Protein AF-A0A8T3NDA5-F1 (afdb_monomer)

Structure (mmCIF, N/CA/C/O backbone):
data_AF-A0A8T3NDA5-F1
#
_entry.id   AF-A0A8T3NDA5-F1
#
loop_
_atom_site.group_PDB
_atom_site.id
_atom_site.type_symbol
_atom_site.label_atom_id
_atom_site.label_alt_id
_atom_site.label_comp_id
_atom_site.label_asym_id
_atom_site.label_entity_id
_atom_site.label_seq_id
_atom_site.pdbx_PDB_ins_code
_atom_site.Cartn_x
_atom_site.Cartn_y
_atom_site.Cartn_z
_atom_site.occupancy
_atom_site.B_iso_or_equiv
_atom_site.auth_seq_id
_atom_site.auth_comp_id
_atom_site.auth_asym_id
_atom_site.auth_atom_id
_atom_site.pdbx_PDB_model_num
ATOM 1 N N . MET A 1 1 ? 8.480 3.326 31.248 1.00 43.38 1 MET A N 1
ATOM 2 C CA . MET A 1 1 ? 8.671 2.554 30.002 1.00 43.38 1 MET A CA 1
ATOM 3 C C . MET A 1 1 ? 8.856 1.086 30.367 1.00 43.38 1 MET A C 1
ATOM 5 O O . MET A 1 1 ? 9.977 0.655 30.580 1.00 43.38 1 MET A O 1
ATOM 9 N N . THR A 1 2 ? 7.781 0.312 30.514 1.00 39.12 2 THR A N 1
ATOM 10 C CA . THR A 1 2 ? 7.909 -1.152 30.502 1.00 39.12 2 THR A CA 1
ATOM 11 C C . THR A 1 2 ? 8.165 -1.542 29.054 1.00 39.12 2 THR A C 1
ATOM 13 O O . THR A 1 2 ? 7.296 -1.391 28.197 1.00 39.12 2 THR A O 1
ATOM 16 N N . GLY A 1 3 ? 9.419 -1.888 28.758 1.00 39.53 3 GLY A N 1
ATOM 17 C CA . GLY A 1 3 ? 9.876 -2.198 27.412 1.00 39.53 3 GLY A CA 1
ATOM 18 C C . GLY A 1 3 ? 9.059 -3.343 26.834 1.00 39.53 3 GLY A C 1
ATOM 19 O O . GLY A 1 3 ? 9.228 -4.496 27.227 1.00 39.53 3 GLY A O 1
ATOM 20 N N . VAL A 1 4 ? 8.174 -3.029 25.890 1.00 52.03 4 VAL A N 1
ATOM 21 C CA . VAL A 1 4 ? 7.618 -4.028 24.982 1.00 52.03 4 VAL A CA 1
ATOM 22 C C . VAL A 1 4 ? 8.771 -4.423 24.068 1.00 52.03 4 VAL A C 1
ATOM 24 O O . VAL A 1 4 ? 8.960 -3.859 22.997 1.00 52.03 4 VAL A O 1
ATOM 27 N N . SER A 1 5 ? 9.608 -5.344 24.543 1.00 54.75 5 SER A N 1
ATOM 28 C CA . SER A 1 5 ? 10.532 -6.075 23.688 1.00 54.75 5 SER A CA 1
ATOM 29 C C . SER A 1 5 ? 9.676 -6.773 22.638 1.00 54.75 5 SER A C 1
ATOM 31 O O . SER A 1 5 ? 8.923 -7.703 22.950 1.00 54.75 5 SER A O 1
ATOM 33 N N . MET A 1 6 ? 9.707 -6.269 21.402 1.00 60.16 6 MET A N 1
ATOM 34 C CA . MET A 1 6 ? 9.093 -6.986 20.299 1.00 60.16 6 MET A CA 1
ATOM 35 C C . MET A 1 6 ? 9.802 -8.325 20.174 1.00 60.16 6 MET A C 1
ATOM 37 O O . MET A 1 6 ? 10.994 -8.404 19.881 1.00 60.16 6 MET A O 1
ATOM 41 N N . ARG A 1 7 ? 9.046 -9.399 20.388 1.00 78.25 7 ARG A N 1
ATOM 42 C CA . ARG A 1 7 ? 9.552 -10.742 20.135 1.00 78.25 7 ARG A CA 1
ATOM 43 C C . ARG A 1 7 ? 9.833 -10.857 18.633 1.00 78.25 7 ARG A C 1
ATOM 45 O O . ARG A 1 7 ? 8.952 -10.487 17.859 1.00 78.25 7 ARG A O 1
ATOM 52 N N . PRO A 1 8 ? 10.964 -11.438 18.197 1.00 76.88 8 PRO A N 1
ATOM 53 C CA . PRO A 1 8 ? 11.262 -11.630 16.772 1.00 76.88 8 PRO A CA 1
ATOM 54 C C . PRO A 1 8 ? 10.108 -12.284 15.987 1.00 76.88 8 PRO A C 1
ATOM 56 O O . PRO A 1 8 ? 9.839 -11.940 14.839 1.00 76.88 8 PRO A O 1
ATOM 59 N N . ALA A 1 9 ? 9.343 -13.163 16.642 1.00 76.81 9 ALA A N 1
ATOM 60 C CA . ALA A 1 9 ? 8.161 -13.810 16.074 1.00 76.81 9 ALA A CA 1
ATOM 61 C C . ALA A 1 9 ? 7.003 -12.853 15.705 1.00 76.81 9 ALA A C 1
ATOM 63 O O . ALA A 1 9 ? 6.221 -13.183 14.814 1.00 76.81 9 ALA A O 1
ATOM 64 N N . ALA A 1 10 ? 6.875 -11.696 16.369 1.00 80.25 10 ALA A N 1
ATOM 65 C CA . ALA A 1 10 ? 5.868 -10.672 16.058 1.00 80.25 10 ALA A CA 1
ATOM 66 C C . ALA A 1 10 ? 6.127 -9.999 14.702 1.00 80.25 10 ALA A C 1
ATOM 68 O O . ALA A 1 10 ? 5.198 -9.562 14.033 1.00 80.25 10 ALA A O 1
ATOM 69 N N . VAL A 1 11 ? 7.395 -9.966 14.295 1.00 85.19 11 VAL A N 1
ATOM 70 C CA . VAL A 1 11 ? 7.877 -9.338 13.065 1.00 85.19 11 VAL A CA 1
ATOM 71 C C . VAL A 1 11 ? 7.953 -10.362 11.928 1.00 85.19 11 VAL A C 1
ATOM 73 O O . VAL A 1 11 ? 7.514 -10.098 10.813 1.00 85.19 11 VAL A O 1
ATOM 76 N N . LEU A 1 12 ? 8.432 -11.575 12.223 1.00 90.19 12 LEU A N 1
ATOM 77 C CA . LEU A 1 12 ? 8.635 -12.626 11.223 1.00 90.19 12 LEU A CA 1
ATOM 78 C C . LEU A 1 12 ? 7.342 -13.055 10.511 1.00 90.19 12 LEU A C 1
ATOM 80 O O . LEU A 1 12 ? 7.354 -13.329 9.315 1.00 90.19 12 LEU A O 1
ATOM 84 N N . ARG A 1 13 ? 6.218 -13.132 11.229 1.00 91.81 13 ARG A N 1
ATOM 85 C CA . ARG A 1 13 ? 4.957 -13.629 10.655 1.00 91.81 13 ARG A CA 1
ATOM 86 C C . ARG A 1 13 ? 4.354 -12.670 9.620 1.00 91.81 13 ARG A C 1
ATOM 88 O O . ARG A 1 13 ? 4.105 -13.137 8.509 1.00 91.81 13 ARG A O 1
ATOM 95 N N . PRO A 1 14 ? 4.190 -11.363 9.907 1.00 91.75 14 PRO A N 1
ATOM 96 C CA . PRO A 1 14 ? 3.820 -10.395 8.879 1.00 91.75 14 PRO A CA 1
ATOM 97 C C . PRO A 1 14 ? 4.782 -10.377 7.691 1.00 91.75 14 PRO A C 1
ATOM 99 O O . PRO A 1 14 ? 4.327 -10.257 6.557 1.00 91.75 14 PRO A O 1
ATOM 102 N N . ALA A 1 15 ? 6.088 -10.559 7.919 1.00 93.25 15 ALA A N 1
ATOM 103 C CA . ALA A 1 15 ? 7.063 -10.639 6.832 1.00 93.25 15 ALA A CA 1
ATOM 104 C C . ALA A 1 15 ? 6.786 -11.831 5.899 1.00 93.25 15 ALA A C 1
ATOM 106 O O . ALA A 1 15 ? 6.735 -11.657 4.686 1.00 93.25 15 ALA A O 1
ATOM 107 N N . ILE A 1 16 ? 6.521 -13.023 6.451 1.00 95.19 16 ILE A N 1
ATOM 108 C CA . ILE A 1 16 ? 6.158 -14.213 5.660 1.00 95.19 16 ILE A CA 1
ATOM 109 C C . ILE A 1 16 ? 4.882 -13.964 4.850 1.00 95.19 16 ILE A C 1
ATOM 111 O O . ILE A 1 16 ? 4.839 -14.290 3.665 1.00 95.19 16 ILE A O 1
ATOM 115 N N . VAL A 1 17 ? 3.854 -13.366 5.463 1.00 95.75 17 VAL A N 1
ATOM 116 C CA . VAL A 1 17 ? 2.611 -13.028 4.752 1.00 95.75 17 VAL A CA 1
ATOM 117 C C . VAL A 1 17 ? 2.885 -12.027 3.632 1.00 95.75 17 VAL A C 1
ATOM 119 O O . VAL A 1 17 ? 2.395 -12.211 2.525 1.00 95.75 17 VAL A O 1
ATOM 122 N N . THR A 1 18 ? 3.706 -11.008 3.888 1.00 95.88 18 THR A N 1
ATOM 123 C CA . THR A 1 18 ? 4.085 -10.004 2.886 1.00 95.88 18 THR A CA 1
ATOM 124 C C . THR A 1 18 ? 4.804 -10.655 1.708 1.00 95.88 18 THR A C 1
ATOM 126 O O . THR A 1 18 ? 4.428 -10.423 0.565 1.00 95.88 18 THR A O 1
ATOM 129 N N . ILE A 1 19 ? 5.776 -11.535 1.966 1.00 96.56 19 ILE A N 1
ATOM 130 C CA . ILE A 1 19 ? 6.491 -12.282 0.920 1.00 96.56 19 ILE A CA 1
ATOM 131 C C . ILE A 1 19 ? 5.517 -13.142 0.108 1.00 96.56 19 ILE A C 1
ATOM 133 O O . ILE A 1 19 ? 5.568 -13.129 -1.120 1.00 96.56 19 ILE A O 1
ATOM 137 N N . ALA A 1 20 ? 4.596 -13.849 0.768 1.00 97.44 20 ALA A N 1
ATOM 138 C CA . ALA A 1 20 ? 3.582 -14.641 0.080 1.00 97.44 20 ALA A CA 1
ATOM 139 C C . ALA A 1 20 ? 2.675 -13.769 -0.807 1.00 97.44 20 ALA A C 1
ATOM 141 O O . ALA A 1 20 ? 2.422 -14.130 -1.955 1.00 97.44 20 ALA A O 1
ATOM 142 N N . LEU A 1 21 ? 2.234 -12.604 -0.316 1.00 96.88 21 LEU A N 1
ATOM 143 C CA . LEU A 1 21 ? 1.438 -11.646 -1.091 1.00 96.88 21 LEU A CA 1
ATOM 144 C C . LEU A 1 21 ? 2.211 -11.096 -2.295 1.00 96.88 21 LEU A C 1
ATOM 146 O O . LEU A 1 21 ? 1.638 -10.993 -3.376 1.00 96.88 21 LEU A O 1
ATOM 150 N N . LEU A 1 22 ? 3.503 -10.794 -2.137 1.00 95.94 22 LEU A N 1
ATOM 151 C CA . LEU A 1 22 ? 4.362 -10.348 -3.237 1.00 95.94 22 LEU A CA 1
ATOM 152 C C . LEU A 1 22 ? 4.508 -11.437 -4.307 1.00 95.94 22 LEU A C 1
ATOM 154 O O . LEU A 1 22 ? 4.348 -11.146 -5.488 1.00 95.94 22 LEU A O 1
ATOM 158 N N . ILE A 1 23 ? 4.741 -12.694 -3.913 1.00 97.69 23 ILE A N 1
ATOM 159 C CA . ILE A 1 23 ? 4.833 -13.827 -4.848 1.00 97.69 23 ILE A CA 1
ATOM 160 C C . ILE A 1 23 ? 3.514 -14.012 -5.605 1.00 97.69 23 ILE A C 1
ATOM 162 O O . ILE A 1 23 ? 3.520 -14.113 -6.831 1.00 97.69 23 ILE A O 1
ATOM 166 N N . VAL A 1 24 ? 2.381 -14.020 -4.896 1.00 97.75 24 VAL A N 1
ATOM 167 C CA . VAL A 1 24 ? 1.053 -14.132 -5.518 1.00 97.75 24 VAL A CA 1
ATOM 168 C C . VAL A 1 24 ? 0.806 -12.967 -6.476 1.00 97.75 24 VAL A C 1
ATOM 170 O O . VAL A 1 24 ? 0.369 -13.194 -7.602 1.00 97.75 24 VAL A O 1
ATOM 173 N N . GLY A 1 25 ? 1.140 -11.740 -6.069 1.00 97.19 25 GLY A N 1
ATOM 174 C CA . GLY A 1 25 ? 1.046 -10.554 -6.915 1.00 97.19 25 GLY A CA 1
ATOM 175 C C . GLY A 1 25 ? 1.861 -10.699 -8.197 1.00 97.19 25 GLY A C 1
ATOM 176 O O . GLY A 1 25 ? 1.322 -10.494 -9.279 1.00 97.19 25 GLY A O 1
ATOM 177 N N . ILE A 1 26 ? 3.123 -11.132 -8.097 1.00 97.44 26 ILE A N 1
ATOM 178 C CA . ILE A 1 26 ? 4.001 -11.365 -9.253 1.00 97.44 26 ILE A CA 1
ATOM 179 C C . ILE A 1 26 ? 3.390 -12.397 -10.204 1.00 97.44 26 ILE A C 1
ATOM 181 O O . ILE A 1 26 ? 3.327 -12.146 -11.408 1.00 97.44 26 ILE A O 1
ATOM 185 N N . VAL A 1 27 ? 2.921 -13.537 -9.689 1.00 98.06 27 VAL A N 1
ATOM 186 C CA . VAL A 1 27 ? 2.320 -14.601 -10.510 1.00 98.06 27 VAL A CA 1
ATOM 187 C C . VAL A 1 27 ? 1.066 -14.097 -11.229 1.00 98.06 27 VAL A C 1
ATOM 189 O O . VAL A 1 27 ? 0.932 -14.287 -12.437 1.00 98.06 27 VAL A O 1
ATOM 192 N N . LEU A 1 28 ? 0.171 -13.410 -10.515 1.00 97.94 28 LEU A N 1
ATOM 193 C CA . LEU A 1 28 ? -1.055 -12.861 -11.098 1.00 97.94 28 LEU A CA 1
ATOM 194 C C . LEU A 1 28 ? -0.766 -11.762 -12.125 1.00 97.94 28 LEU A C 1
ATOM 196 O O . LEU A 1 28 ? -1.409 -11.730 -13.172 1.00 97.94 28 LEU A O 1
ATOM 200 N N . ALA A 1 29 ? 0.212 -10.894 -11.869 1.00 97.25 29 ALA A N 1
ATOM 201 C CA . ALA A 1 29 ? 0.576 -9.824 -12.790 1.00 97.25 29 ALA A CA 1
ATOM 202 C C . ALA A 1 29 ? 1.168 -10.360 -14.102 1.00 97.25 29 ALA A C 1
ATOM 204 O O . ALA A 1 29 ? 0.866 -9.826 -15.167 1.00 97.25 29 ALA A O 1
ATOM 205 N N . HIS A 1 30 ? 1.946 -11.447 -14.052 1.00 96.94 30 HIS A N 1
ATOM 206 C CA . HIS A 1 30 ? 2.411 -12.130 -15.264 1.00 96.94 30 HIS A CA 1
ATOM 207 C C . HIS A 1 30 ? 1.265 -12.820 -16.012 1.00 96.94 30 HIS A C 1
ATOM 209 O O . HIS A 1 30 ? 1.226 -12.767 -17.238 1.00 96.94 30 HIS A O 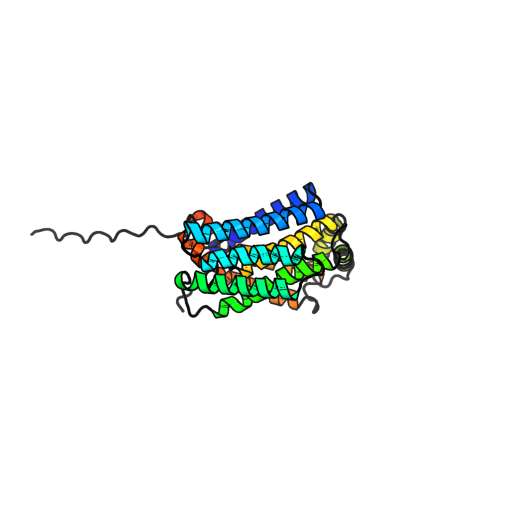1
ATOM 215 N N . ALA A 1 31 ? 0.321 -13.438 -15.295 1.00 97.44 31 ALA A N 1
ATOM 216 C CA . ALA A 1 31 ? -0.811 -14.129 -15.910 1.00 97.44 31 ALA A CA 1
ATOM 217 C C . ALA A 1 31 ? -1.807 -13.170 -16.588 1.00 97.44 31 ALA A C 1
ATOM 219 O O . ALA A 1 31 ? -2.360 -13.494 -17.635 1.00 97.44 31 ALA A O 1
ATOM 220 N N . LEU A 1 32 ? -2.047 -12.001 -15.991 1.00 96.69 32 LEU A N 1
ATOM 221 C CA . LEU A 1 32 ? -3.026 -11.022 -16.473 1.00 96.69 32 LEU A CA 1
ATOM 222 C C . LEU A 1 32 ? -2.412 -9.960 -17.399 1.00 96.69 32 LEU A C 1
ATOM 224 O O . LEU A 1 32 ? -3.123 -9.350 -18.196 1.00 96.69 32 LEU A O 1
ATOM 228 N N . GLY A 1 33 ? -1.106 -9.716 -17.290 1.00 96.25 33 GLY A N 1
ATOM 229 C CA . GLY A 1 33 ? -0.448 -8.544 -17.861 1.00 96.25 33 GLY A CA 1
ATOM 230 C C . GLY A 1 33 ? -0.668 -7.284 -17.014 1.00 96.25 33 GLY A C 1
ATOM 231 O O . GLY A 1 33 ? -1.600 -7.189 -16.215 1.00 96.25 33 GLY A O 1
ATOM 232 N N . GLY A 1 34 ? 0.200 -6.282 -17.195 1.00 94.69 34 GLY A N 1
ATOM 233 C CA . GLY A 1 34 ? 0.289 -5.146 -16.268 1.00 94.69 34 GLY A CA 1
ATOM 234 C C . GLY A 1 34 ? -0.981 -4.296 -16.144 1.00 94.69 34 GLY A C 1
ATOM 235 O O . GLY A 1 34 ? -1.412 -3.982 -15.037 1.00 94.69 34 GLY A O 1
ATOM 236 N N . LEU A 1 35 ? -1.622 -3.945 -17.265 1.00 95.25 35 LEU A N 1
ATOM 237 C CA . LEU A 1 35 ? -2.812 -3.083 -17.241 1.00 95.25 35 LEU A CA 1
ATOM 238 C C . LEU A 1 35 ? -4.033 -3.794 -16.636 1.00 95.25 35 LEU A C 1
ATOM 240 O O . LEU A 1 35 ? -4.749 -3.212 -15.823 1.00 95.25 35 LEU A O 1
ATOM 244 N N . ALA A 1 36 ? -4.254 -5.060 -17.002 1.00 96.94 36 ALA A N 1
ATOM 245 C CA . ALA A 1 36 ? -5.362 -5.842 -16.462 1.00 96.94 36 ALA A CA 1
ATOM 246 C C . ALA A 1 36 ? -5.160 -6.136 -14.969 1.00 96.94 36 ALA A C 1
ATOM 248 O O . ALA A 1 36 ? -6.101 -6.000 -14.190 1.00 96.94 36 ALA A O 1
ATOM 249 N N . PHE A 1 37 ? -3.930 -6.466 -14.557 1.00 97.62 37 PHE A N 1
ATOM 250 C CA . PHE A 1 37 ? -3.587 -6.642 -13.148 1.00 97.62 37 PHE A CA 1
ATOM 251 C C . PHE A 1 37 ? -3.863 -5.377 -12.330 1.00 97.62 37 PHE A C 1
ATOM 253 O O . PHE A 1 37 ? -4.526 -5.464 -11.298 1.00 97.62 37 PHE A O 1
ATOM 260 N N . LEU A 1 38 ? -3.440 -4.202 -12.816 1.00 97.12 38 LEU A N 1
ATOM 261 C CA . LEU A 1 38 ? -3.736 -2.926 -12.163 1.00 97.12 38 LEU A CA 1
ATOM 262 C C . LEU A 1 38 ? -5.247 -2.709 -11.998 1.00 97.12 38 LEU A C 1
ATOM 264 O O . LEU A 1 38 ? -5.703 -2.399 -10.900 1.00 97.12 38 LEU A O 1
ATOM 268 N N . GLY A 1 39 ? -6.034 -2.912 -13.060 1.00 97.62 39 GLY A N 1
ATOM 269 C CA . GLY A 1 39 ? -7.491 -2.765 -13.002 1.00 97.62 39 GLY A CA 1
ATOM 270 C C . GLY A 1 39 ? -8.140 -3.686 -11.963 1.00 97.62 39 GLY A C 1
ATOM 271 O O . GLY A 1 39 ? -8.955 -3.232 -11.157 1.00 97.62 39 GLY A O 1
ATOM 272 N N . VAL A 1 40 ? -7.738 -4.962 -11.930 1.00 98.19 40 VAL A N 1
ATOM 273 C CA . VAL A 1 40 ? -8.211 -5.938 -10.932 1.00 98.19 40 VAL A CA 1
ATOM 274 C C . VAL A 1 40 ? -7.830 -5.506 -9.518 1.00 98.19 40 VAL A C 1
ATOM 276 O O . VAL A 1 40 ? -8.676 -5.536 -8.625 1.00 98.19 40 VAL A O 1
ATOM 279 N N . MET A 1 41 ? -6.588 -5.068 -9.307 1.00 98.25 41 MET A N 1
ATOM 280 C CA . MET A 1 41 ? -6.109 -4.628 -7.997 1.00 98.25 41 MET A CA 1
ATOM 281 C C . MET A 1 41 ? -6.830 -3.373 -7.499 1.00 98.25 41 MET A C 1
ATOM 283 O O . MET A 1 41 ? -7.219 -3.334 -6.333 1.00 98.25 41 MET A O 1
ATOM 287 N N . LEU A 1 42 ? -7.075 -2.382 -8.363 1.00 98.38 42 LEU A N 1
ATOM 288 C CA . LEU A 1 42 ? -7.834 -1.179 -8.005 1.00 98.38 42 LEU A CA 1
ATOM 289 C C . LEU A 1 42 ? -9.236 -1.539 -7.502 1.00 98.38 42 LEU A C 1
ATOM 291 O O . LEU A 1 42 ? -9.637 -1.109 -6.420 1.00 98.38 42 LEU A O 1
ATOM 295 N N . TRP A 1 43 ? -9.964 -2.379 -8.241 1.00 98.44 43 TRP A N 1
ATOM 296 C CA . TRP A 1 43 ? -11.292 -2.824 -7.816 1.00 98.44 43 TRP A CA 1
ATOM 297 C C . TRP A 1 43 ? -11.247 -3.691 -6.561 1.00 98.44 43 TRP A C 1
ATOM 299 O O . TRP A 1 43 ? -12.078 -3.506 -5.673 1.00 98.44 43 TRP A O 1
ATOM 309 N N . ALA A 1 44 ? -10.268 -4.588 -6.437 1.00 98.38 44 ALA A N 1
ATOM 310 C CA . ALA A 1 44 ? -10.097 -5.401 -5.238 1.00 98.38 44 ALA A CA 1
ATOM 311 C C . ALA A 1 44 ? -9.866 -4.532 -3.990 1.00 98.38 44 ALA A C 1
ATOM 313 O O . ALA A 1 44 ? -10.481 -4.783 -2.956 1.00 98.38 44 ALA A O 1
ATOM 314 N N . ILE A 1 45 ? -9.043 -3.483 -4.091 1.00 98.50 45 ILE A N 1
ATOM 315 C CA . ILE A 1 45 ? -8.779 -2.532 -3.002 1.00 98.50 45 ILE A CA 1
ATOM 316 C C . ILE A 1 45 ? -10.042 -1.743 -2.639 1.00 98.50 45 ILE A C 1
ATOM 318 O O . ILE A 1 45 ? -10.378 -1.649 -1.457 1.00 98.50 45 ILE A O 1
ATOM 322 N N . ILE A 1 46 ? -10.769 -1.219 -3.632 1.00 98.62 46 ILE A N 1
ATOM 323 C CA . ILE A 1 46 ? -12.024 -0.482 -3.410 1.00 98.62 46 ILE A CA 1
ATOM 324 C C . ILE A 1 46 ? -13.047 -1.381 -2.703 1.00 98.62 46 ILE A C 1
ATOM 326 O O . ILE A 1 46 ? -13.589 -1.014 -1.658 1.00 98.62 46 ILE A O 1
ATOM 330 N N . LEU A 1 47 ? -13.278 -2.588 -3.227 1.00 98.62 47 LEU A N 1
ATOM 331 C CA . LEU A 1 47 ? -14.231 -3.542 -2.658 1.00 98.62 47 LEU A CA 1
ATOM 332 C C . LEU A 1 47 ? -13.812 -4.006 -1.259 1.00 98.62 47 LEU A C 1
ATOM 334 O O . LEU A 1 47 ? -14.662 -4.109 -0.375 1.00 98.62 47 LEU A O 1
ATOM 338 N N . ALA A 1 48 ? -12.517 -4.234 -1.024 1.00 98.19 48 ALA A N 1
ATOM 339 C CA . ALA A 1 48 ? -11.998 -4.571 0.298 1.00 98.19 48 ALA A CA 1
ATOM 340 C C . ALA A 1 48 ? -12.219 -3.430 1.301 1.00 98.19 48 ALA A C 1
ATOM 342 O O . ALA A 1 48 ? -12.678 -3.688 2.413 1.00 98.19 48 ALA A O 1
ATOM 343 N N . GLY A 1 49 ? -11.963 -2.176 0.915 1.00 98.44 49 GLY A N 1
ATOM 344 C CA . GLY A 1 49 ? -12.221 -1.005 1.758 1.00 98.44 49 GLY A CA 1
ATOM 345 C C . GLY A 1 49 ? -13.698 -0.876 2.140 1.00 98.44 49 GLY A C 1
ATOM 346 O O . GLY A 1 49 ? -14.020 -0.694 3.317 1.00 98.44 49 GLY A O 1
ATOM 347 N N . VAL A 1 50 ? -14.606 -1.081 1.177 1.00 98.69 50 VAL A N 1
ATOM 348 C CA . VAL A 1 50 ? -16.056 -1.121 1.434 1.00 98.69 50 VAL A CA 1
ATOM 349 C C . VAL A 1 50 ? -16.421 -2.271 2.375 1.00 98.69 50 VAL A C 1
ATOM 351 O O . VAL A 1 50 ? -17.125 -2.052 3.360 1.00 98.69 50 VAL A O 1
ATOM 354 N N . ALA A 1 51 ? -15.920 -3.483 2.127 1.00 98.38 51 ALA A N 1
ATOM 355 C CA . ALA A 1 51 ? -16.206 -4.653 2.956 1.00 98.38 51 ALA A CA 1
ATOM 356 C C . ALA A 1 51 ? -15.715 -4.477 4.403 1.00 98.38 51 ALA A C 1
ATOM 358 O O . ALA A 1 51 ? -16.441 -4.792 5.348 1.00 98.38 51 ALA A O 1
ATOM 359 N N . ILE A 1 52 ? -14.514 -3.921 4.591 1.00 98.31 52 ILE A N 1
ATOM 360 C CA . ILE A 1 52 ? -13.968 -3.577 5.910 1.00 98.31 52 ILE A CA 1
ATOM 361 C C . ILE A 1 52 ? -14.850 -2.530 6.586 1.00 98.31 52 ILE A C 1
ATOM 363 O O . ILE A 1 52 ? -15.190 -2.679 7.760 1.00 98.31 52 ILE A O 1
ATOM 367 N N . GLY A 1 53 ? -15.264 -1.496 5.855 1.00 98.38 53 GLY A N 1
ATOM 368 C CA . GLY A 1 53 ? -16.140 -0.464 6.388 1.00 98.38 53 GLY A CA 1
ATOM 369 C C . GLY A 1 53 ? -17.487 -1.005 6.861 1.00 98.38 53 GLY A C 1
ATOM 370 O O . GLY A 1 53 ? -17.901 -0.737 7.991 1.00 98.38 53 GLY A O 1
ATOM 371 N N . LEU A 1 54 ? -18.128 -1.846 6.046 1.00 98.56 54 LEU A N 1
ATOM 372 C CA . LEU A 1 54 ? -19.371 -2.531 6.403 1.00 98.56 54 LEU A CA 1
ATOM 373 C C . LEU A 1 54 ? -19.187 -3.450 7.613 1.00 98.56 54 LEU A C 1
ATOM 375 O O . LEU A 1 54 ? -20.010 -3.429 8.526 1.00 98.56 54 LEU A O 1
ATOM 379 N N . PHE A 1 55 ? -18.091 -4.207 7.672 1.00 98.12 55 PHE A N 1
ATOM 380 C CA . PHE A 1 55 ? -17.766 -5.030 8.835 1.00 98.12 55 PHE A CA 1
ATOM 381 C C . PHE A 1 55 ? -17.633 -4.186 10.112 1.00 98.12 55 PHE A C 1
ATOM 383 O O . PHE A 1 55 ? -18.176 -4.548 11.158 1.00 98.12 55 PHE A O 1
ATOM 390 N N . LEU A 1 56 ? -16.949 -3.043 10.039 1.00 98.06 56 LEU A N 1
ATOM 391 C CA . LEU A 1 56 ? -16.759 -2.158 11.188 1.00 98.06 56 LEU A CA 1
ATOM 392 C C . LEU A 1 56 ? -18.077 -1.537 11.670 1.00 98.06 56 LEU A C 1
ATOM 394 O O . LEU A 1 56 ? -18.292 -1.433 12.879 1.00 98.06 56 LEU A O 1
ATOM 398 N N . ILE A 1 57 ? -18.970 -1.176 10.744 1.00 98.31 57 ILE A N 1
ATOM 399 C CA . ILE A 1 57 ? -20.305 -0.647 11.053 1.00 98.31 57 ILE A CA 1
ATOM 400 C C . ILE A 1 57 ? -21.184 -1.734 11.680 1.00 98.31 57 ILE A C 1
ATOM 402 O O . ILE A 1 57 ? -21.704 -1.548 12.777 1.00 98.31 57 ILE A O 1
ATOM 406 N N . VAL A 1 58 ? -21.339 -2.870 10.996 1.00 97.94 58 VAL A N 1
ATOM 407 C CA . VAL A 1 58 ? -22.348 -3.887 11.330 1.00 97.94 58 VAL A CA 1
ATOM 408 C C . VAL A 1 58 ? -21.895 -4.787 12.474 1.00 97.94 58 VAL A C 1
ATOM 410 O O . VAL A 1 58 ? -22.699 -5.154 13.329 1.00 97.94 58 VAL A O 1
ATOM 413 N N . ARG A 1 59 ? -20.614 -5.175 12.494 1.00 96.88 59 ARG A N 1
ATOM 414 C CA . ARG A 1 59 ? -20.106 -6.195 13.419 1.00 96.88 59 ARG A CA 1
ATOM 415 C C . ARG A 1 59 ? -19.250 -5.628 14.540 1.00 96.88 59 ARG A C 1
ATOM 417 O O . ARG A 1 59 ? -19.369 -6.110 15.661 1.00 96.88 59 ARG A O 1
ATOM 424 N N . ALA A 1 60 ? -18.399 -4.643 14.254 1.00 95.19 60 ALA A N 1
ATOM 425 C CA . ALA A 1 60 ? -17.480 -4.102 15.259 1.00 95.19 60 ALA A CA 1
ATOM 426 C C . ALA A 1 60 ? -18.077 -2.968 16.109 1.00 95.19 60 ALA A C 1
ATOM 428 O O . ALA A 1 60 ? -17.442 -2.535 17.070 1.00 95.19 60 ALA A O 1
ATOM 429 N N . GLY A 1 61 ? -19.262 -2.455 15.753 1.00 97.00 61 GLY A N 1
ATOM 430 C CA . GLY A 1 61 ? -19.893 -1.336 16.458 1.00 97.00 61 GLY A CA 1
ATOM 431 C C . GLY A 1 61 ? -19.086 -0.035 16.371 1.00 97.00 61 GLY A C 1
ATOM 432 O O . GLY A 1 61 ? -19.138 0.789 17.284 1.00 97.00 61 GLY A O 1
ATOM 433 N N . ARG A 1 62 ? -18.307 0.150 15.295 1.00 97.81 62 ARG A N 1
ATOM 434 C CA . ARG A 1 62 ? -17.458 1.329 15.047 1.00 97.81 62 ARG A CA 1
ATOM 435 C C . ARG A 1 62 ? -17.902 2.059 13.775 1.00 97.81 62 ARG A C 1
ATOM 437 O O . ARG A 1 62 ? -17.168 2.056 12.785 1.00 97.81 62 ARG A O 1
ATOM 444 N N . PRO A 1 63 ? -19.075 2.721 13.780 1.00 98.19 63 PRO A N 1
ATOM 445 C CA . PRO A 1 63 ? -19.638 3.314 12.570 1.00 98.19 63 PRO A CA 1
ATOM 446 C C . PRO A 1 63 ? -18.753 4.411 11.972 1.00 98.19 63 PRO A C 1
ATOM 448 O O . PRO A 1 63 ? -18.597 4.458 10.759 1.00 98.19 63 PRO A O 1
ATOM 451 N N . LEU A 1 64 ? -18.107 5.242 12.802 1.00 98.38 64 LEU A N 1
ATOM 452 C CA . LEU A 1 64 ? -17.186 6.277 12.314 1.00 98.38 64 LEU A CA 1
ATOM 453 C C . LEU A 1 64 ? -15.943 5.677 11.646 1.00 98.38 64 LEU A C 1
ATOM 455 O O . LEU A 1 64 ? -15.567 6.117 10.565 1.00 98.38 64 LEU A O 1
ATOM 459 N N . ALA A 1 65 ? -15.337 4.644 12.242 1.00 98.38 65 ALA A N 1
ATOM 460 C CA . ALA A 1 65 ? -14.181 3.988 11.633 1.00 98.38 65 ALA A CA 1
ATOM 461 C C . ALA A 1 65 ? -14.565 3.273 10.332 1.00 98.38 65 ALA A C 1
ATOM 463 O O . ALA A 1 65 ? -13.822 3.327 9.354 1.00 98.38 65 ALA A O 1
ATOM 464 N N . GLY A 1 66 ? -15.747 2.651 10.301 1.00 98.44 66 GLY A N 1
ATOM 465 C CA . GLY A 1 66 ? -16.255 2.013 9.096 1.00 98.44 66 GLY A CA 1
ATOM 466 C C . GLY A 1 66 ? -16.597 3.002 7.982 1.00 98.44 66 GLY A C 1
ATOM 467 O O . GLY A 1 66 ? -16.226 2.766 6.836 1.00 98.44 66 GLY A O 1
ATOM 468 N N . ALA A 1 67 ? -17.203 4.146 8.313 1.00 98.75 67 ALA A N 1
ATOM 469 C CA . ALA A 1 67 ? -17.401 5.244 7.369 1.00 98.75 67 ALA A CA 1
ATOM 470 C C . ALA A 1 67 ? -16.060 5.757 6.828 1.00 98.75 67 ALA A C 1
ATOM 472 O O . ALA A 1 67 ? -15.924 5.942 5.625 1.00 98.75 67 ALA A O 1
ATOM 473 N N . GLY A 1 68 ? -15.049 5.905 7.689 1.00 98.69 68 GLY A N 1
ATOM 474 C CA . GLY A 1 68 ? -13.700 6.273 7.270 1.00 98.69 68 GLY A CA 1
ATOM 475 C C . GLY A 1 68 ? -13.093 5.288 6.267 1.00 98.69 68 GLY A C 1
ATOM 476 O O . GLY A 1 68 ? -12.581 5.720 5.242 1.00 98.69 68 GLY A O 1
ATOM 477 N N . ALA A 1 69 ? -13.224 3.974 6.486 1.00 98.69 69 ALA A N 1
ATOM 478 C CA . ALA A 1 69 ? -12.757 2.957 5.536 1.00 98.69 69 ALA A CA 1
ATOM 479 C C . ALA A 1 69 ? -13.497 3.004 4.180 1.00 98.69 69 ALA A C 1
ATOM 481 O O . ALA A 1 69 ? -12.871 2.847 3.132 1.00 98.69 69 ALA A O 1
ATOM 482 N N . ILE A 1 70 ? -14.807 3.282 4.177 1.00 98.81 70 ILE A N 1
ATOM 483 C CA . ILE A 1 70 ? -15.578 3.490 2.937 1.00 98.81 70 ILE A CA 1
ATOM 484 C C . ILE A 1 70 ? -15.115 4.762 2.224 1.00 98.81 70 ILE A C 1
ATOM 486 O O . ILE A 1 70 ? -14.920 4.745 1.012 1.00 98.81 70 ILE A O 1
ATOM 490 N N . VAL A 1 71 ? -14.890 5.852 2.963 1.00 98.81 71 VAL A N 1
ATOM 491 C CA . VAL A 1 71 ? -14.340 7.090 2.398 1.00 98.81 71 VAL A CA 1
ATOM 492 C C . VAL A 1 71 ? -12.970 6.827 1.775 1.00 98.81 71 VAL A C 1
ATOM 494 O O . VAL A 1 71 ? -12.739 7.288 0.668 1.00 98.81 71 VAL A O 1
ATOM 497 N N . MET A 1 72 ? -12.107 6.014 2.394 1.00 98.69 72 MET A N 1
ATOM 498 C CA . MET A 1 72 ? -10.830 5.607 1.790 1.00 98.69 72 MET A CA 1
ATOM 499 C C . MET A 1 72 ? -11.016 4.825 0.480 1.00 98.69 72 MET A C 1
ATOM 501 O O . MET A 1 72 ? -10.256 5.034 -0.461 1.00 98.69 72 MET A O 1
ATOM 505 N N . ALA A 1 73 ? -12.036 3.970 0.367 1.00 98.69 73 ALA A N 1
ATOM 506 C CA . ALA A 1 73 ? -12.357 3.305 -0.899 1.00 98.69 73 ALA A CA 1
ATOM 507 C C . ALA A 1 73 ? -12.819 4.307 -1.976 1.00 98.69 73 ALA A C 1
ATOM 509 O O . ALA A 1 73 ? -12.394 4.219 -3.128 1.00 98.69 73 ALA A O 1
ATOM 510 N N . ILE A 1 74 ? -13.638 5.295 -1.596 1.00 98.62 74 ILE A N 1
ATOM 511 C CA . ILE A 1 74 ? -14.061 6.385 -2.489 1.00 98.62 74 ILE A CA 1
ATOM 512 C C . ILE A 1 74 ? -12.855 7.233 -2.906 1.00 98.62 74 ILE A C 1
ATOM 514 O O . ILE A 1 74 ? -12.741 7.568 -4.079 1.00 98.62 74 ILE A O 1
ATOM 518 N N . THR A 1 75 ? -11.929 7.531 -1.993 1.00 98.50 75 THR A N 1
ATOM 519 C CA . THR A 1 75 ? -10.669 8.229 -2.285 1.00 98.50 75 THR A CA 1
ATOM 520 C C . THR A 1 75 ? -9.899 7.540 -3.404 1.00 98.50 75 THR A C 1
ATOM 522 O O . THR A 1 75 ? -9.499 8.207 -4.353 1.00 98.50 75 THR A O 1
ATOM 525 N N . VAL A 1 76 ? -9.728 6.213 -3.331 1.00 98.44 76 VAL A N 1
ATOM 526 C CA . VAL A 1 76 ? -9.057 5.436 -4.388 1.00 98.44 76 VAL A CA 1
ATOM 527 C C . VAL A 1 76 ? -9.818 5.550 -5.705 1.00 98.44 76 VAL A C 1
ATOM 529 O O . VAL A 1 76 ? -9.218 5.793 -6.747 1.00 98.44 76 VAL A O 1
ATOM 532 N N . TRP A 1 77 ? -11.144 5.430 -5.676 1.00 98.38 77 TRP A N 1
ATOM 533 C CA . TRP A 1 77 ? -11.941 5.589 -6.888 1.00 98.38 77 TRP A CA 1
ATOM 534 C C . TRP A 1 77 ? -11.774 6.987 -7.511 1.00 98.38 77 TRP A C 1
ATOM 536 O O . TRP A 1 77 ? -11.500 7.096 -8.704 1.00 98.38 77 TRP A O 1
ATOM 546 N N . VAL A 1 78 ? -11.847 8.054 -6.707 1.00 98.06 78 VAL A N 1
ATOM 547 C CA . VAL A 1 78 ? -11.655 9.435 -7.178 1.00 98.06 78 VAL A CA 1
ATOM 548 C C . VAL A 1 78 ? -10.247 9.642 -7.744 1.00 98.06 78 VAL A C 1
ATOM 550 O O . VAL A 1 78 ? -10.112 10.242 -8.807 1.00 98.06 78 VAL A O 1
ATOM 553 N N . ALA A 1 79 ? -9.213 9.128 -7.074 1.00 96.94 79 ALA A N 1
ATOM 554 C CA . ALA A 1 79 ? -7.815 9.308 -7.467 1.00 96.94 79 ALA A CA 1
ATOM 555 C C . ALA A 1 79 ? -7.474 8.698 -8.842 1.00 96.94 79 ALA A C 1
ATOM 557 O O . ALA A 1 79 ? -6.639 9.247 -9.563 1.00 96.94 79 ALA A O 1
ATOM 558 N N . PHE A 1 80 ? -8.121 7.589 -9.217 1.00 96.81 80 PHE A N 1
ATOM 559 C CA . PHE A 1 80 ? -7.787 6.832 -10.432 1.00 96.81 80 PHE A CA 1
ATOM 560 C C . PHE A 1 80 ? -8.827 6.938 -11.559 1.00 96.81 80 PHE A C 1
ATOM 562 O O . PHE A 1 80 ? -8.477 6.698 -12.710 1.00 96.81 80 PHE A O 1
ATOM 569 N N . TYR A 1 81 ? -10.086 7.296 -11.270 1.00 96.88 81 TYR A N 1
ATOM 570 C CA . TYR A 1 81 ? -11.164 7.268 -12.274 1.00 96.88 81 TYR A CA 1
ATOM 571 C C . TYR A 1 81 ? -11.783 8.630 -12.611 1.00 96.88 81 TYR A C 1
ATOM 573 O O . TYR A 1 81 ? -12.499 8.725 -13.607 1.00 96.88 81 TYR A O 1
ATOM 581 N N . ILE A 1 82 ? -11.537 9.687 -11.831 1.00 96.69 82 ILE A N 1
ATOM 582 C CA . ILE A 1 82 ? -12.092 11.014 -12.134 1.00 96.69 82 ILE A CA 1
ATOM 583 C C . ILE A 1 82 ? -11.156 11.796 -13.059 1.00 96.69 82 ILE A C 1
ATOM 585 O O . ILE A 1 82 ? -10.005 12.067 -12.721 1.00 96.69 82 ILE A O 1
ATOM 589 N N . THR A 1 83 ? -11.692 12.191 -14.216 1.00 91.56 83 THR A N 1
ATOM 590 C CA . THR A 1 83 ? -11.038 13.025 -15.235 1.00 91.56 83 THR A CA 1
ATOM 591 C C . THR A 1 83 ? -11.746 14.383 -15.369 1.00 91.56 83 THR A C 1
ATOM 593 O O . THR A 1 83 ? -12.963 14.385 -15.573 1.00 91.56 83 THR A O 1
ATOM 596 N N . PRO A 1 84 ? -11.032 15.528 -15.340 1.00 90.50 84 PRO A N 1
ATOM 597 C CA . PRO A 1 84 ? -9.587 15.663 -15.127 1.00 90.50 84 PRO A CA 1
ATOM 598 C C . PRO A 1 84 ? -9.176 15.247 -13.707 1.00 90.50 84 PRO A C 1
ATOM 600 O O . PRO A 1 84 ? -10.011 15.235 -12.804 1.00 90.50 84 PRO A O 1
ATOM 603 N N . GLN A 1 85 ? -7.895 14.909 -13.528 1.00 89.75 85 GLN A N 1
ATOM 604 C CA . GLN A 1 85 ? -7.346 14.426 -12.258 1.00 89.75 85 GLN A CA 1
ATOM 605 C C . GLN A 1 85 ? -7.720 15.369 -11.104 1.00 89.75 85 GLN A C 1
ATOM 607 O O . GLN A 1 85 ? -7.256 16.509 -11.014 1.00 89.75 85 GLN A O 1
ATOM 612 N N . ALA A 1 86 ? -8.559 14.878 -10.194 1.00 91.69 86 ALA A N 1
ATOM 613 C CA . ALA A 1 86 ? -9.083 15.654 -9.078 1.00 91.69 86 ALA A CA 1
ATOM 614 C C . ALA A 1 86 ? -8.137 15.600 -7.865 1.00 91.69 86 ALA A C 1
ATOM 616 O O . ALA A 1 86 ? -8.537 15.165 -6.782 1.00 91.69 86 ALA A O 1
ATOM 617 N N . TRP A 1 87 ? -6.878 16.023 -8.055 1.00 91.12 87 TRP A N 1
ATOM 618 C CA . TRP A 1 87 ? -5.791 15.873 -7.073 1.00 91.12 87 TRP A CA 1
ATOM 619 C C . TRP A 1 87 ? -6.170 16.384 -5.674 1.00 91.12 87 TRP A C 1
ATOM 621 O O . TRP A 1 87 ? -5.963 15.712 -4.663 1.00 91.12 87 TRP A O 1
ATOM 631 N N . LEU A 1 88 ? -6.827 17.545 -5.618 1.00 94.94 88 LEU A N 1
ATOM 632 C CA . LEU A 1 88 ? -7.256 18.150 -4.362 1.00 94.94 88 LEU A CA 1
ATOM 633 C C . LEU A 1 88 ? -8.415 17.378 -3.715 1.00 94.94 88 LEU A C 1
ATOM 635 O O . LEU A 1 88 ? -8.434 17.199 -2.499 1.00 94.94 88 LEU A O 1
ATOM 639 N N . LEU A 1 89 ? -9.377 16.902 -4.513 1.00 97.38 89 LEU A N 1
ATOM 640 C CA . LEU A 1 89 ? -10.568 16.225 -4.001 1.00 97.38 89 LEU A CA 1
ATOM 641 C C . LEU A 1 89 ? -10.210 14.890 -3.346 1.00 97.38 89 LEU A C 1
ATOM 643 O O . LEU A 1 89 ? -10.639 14.642 -2.220 1.00 97.38 89 LEU A O 1
ATOM 647 N N . TRP A 1 90 ? -9.418 14.044 -4.014 1.00 97.38 90 TRP A N 1
ATOM 648 C CA . TRP A 1 90 ? -9.027 12.768 -3.413 1.00 97.38 90 TRP A CA 1
ATOM 649 C C . TRP A 1 90 ? -8.143 12.993 -2.183 1.00 97.38 90 TRP A C 1
ATOM 651 O O . TRP A 1 90 ? -8.340 12.321 -1.176 1.00 97.38 90 TRP A O 1
ATOM 661 N N . THR A 1 91 ? -7.250 13.989 -2.198 1.00 97.62 91 THR A N 1
ATOM 662 C CA . THR A 1 91 ? -6.412 14.314 -1.031 1.00 97.62 91 THR A CA 1
ATOM 663 C C . THR A 1 91 ? -7.268 14.727 0.170 1.00 97.62 91 THR A C 1
ATOM 665 O O . THR A 1 91 ? -7.059 14.247 1.285 1.00 97.62 91 THR A O 1
ATOM 668 N N . ILE A 1 92 ? -8.291 15.564 -0.039 1.00 98.50 92 ILE A N 1
ATOM 669 C CA . ILE A 1 92 ? -9.237 15.937 1.023 1.00 98.50 92 ILE A CA 1
ATOM 670 C C . ILE A 1 92 ? -9.968 14.696 1.545 1.00 98.50 92 ILE A C 1
ATOM 672 O O . ILE A 1 92 ? -10.013 14.475 2.757 1.00 98.50 92 ILE A O 1
ATOM 676 N N . LEU A 1 93 ? -10.510 13.863 0.651 1.00 98.62 93 LEU A N 1
ATOM 677 C CA . LEU A 1 93 ? -11.216 12.639 1.036 1.00 98.62 93 LEU A CA 1
ATOM 678 C C . LEU A 1 93 ? -10.306 11.669 1.801 1.00 98.62 93 LEU A C 1
ATOM 680 O O . LEU A 1 93 ? -10.746 11.081 2.786 1.00 98.62 93 LEU A O 1
ATOM 684 N N . PHE A 1 94 ? -9.032 11.551 1.419 1.00 98.69 94 PHE A N 1
ATOM 685 C CA . PHE A 1 94 ? -8.029 10.756 2.125 1.00 98.69 94 PHE A CA 1
ATOM 686 C C . PHE A 1 94 ? -7.918 11.188 3.592 1.00 98.69 94 PHE A C 1
ATOM 688 O O . PHE A 1 94 ? -8.098 10.374 4.501 1.00 98.69 94 PHE A O 1
ATOM 695 N N . PHE A 1 95 ? -7.687 12.479 3.847 1.00 98.62 95 PHE A N 1
ATOM 696 C CA . PHE A 1 95 ? -7.535 12.975 5.216 1.00 98.62 95 PHE A CA 1
ATOM 697 C C . PHE A 1 95 ? -8.847 12.941 6.008 1.00 98.62 95 PHE A C 1
ATOM 699 O O . PHE A 1 95 ? -8.817 12.668 7.209 1.00 98.62 95 PHE A O 1
ATOM 706 N N . VAL A 1 96 ? -10.000 13.129 5.358 1.00 98.75 96 VAL A N 1
ATOM 707 C CA . VAL A 1 96 ? -11.317 12.915 5.984 1.00 98.75 96 VAL A CA 1
ATOM 708 C C . VAL A 1 96 ? -11.489 11.449 6.396 1.00 98.75 96 VAL A C 1
ATOM 710 O O . VAL A 1 96 ? -11.880 11.176 7.531 1.00 98.75 96 VAL A O 1
ATOM 713 N N . GLY A 1 97 ? -11.148 10.502 5.519 1.00 98.75 97 GLY A N 1
ATOM 714 C CA . GLY A 1 97 ? -11.191 9.068 5.805 1.00 98.75 97 GLY A CA 1
ATOM 715 C C . GLY A 1 97 ? -10.314 8.694 7.000 1.00 98.75 97 GLY A C 1
ATOM 716 O O . GLY A 1 97 ? -10.783 8.044 7.938 1.00 98.75 97 GLY A O 1
ATOM 717 N N . VAL A 1 98 ? -9.072 9.191 7.028 1.00 98.69 98 VAL A N 1
ATOM 718 C CA . VAL A 1 98 ? -8.153 9.015 8.164 1.00 98.69 98 VAL A CA 1
ATOM 719 C C . VAL A 1 98 ? -8.722 9.629 9.445 1.00 98.69 98 VAL A C 1
ATOM 721 O O . VAL A 1 98 ? -8.720 8.968 10.481 1.00 98.69 98 VAL A O 1
ATOM 724 N N . ALA A 1 99 ? -9.252 10.854 9.404 1.00 98.69 99 ALA A N 1
ATOM 725 C CA . ALA A 1 99 ? -9.816 11.514 10.582 1.00 98.69 99 ALA A CA 1
ATOM 726 C C . ALA A 1 99 ? -11.004 10.734 11.173 1.00 98.69 99 ALA A C 1
ATOM 728 O O . ALA A 1 99 ? -11.107 10.583 12.395 1.00 98.69 99 ALA A O 1
ATOM 729 N N . LEU A 1 100 ? -11.871 10.183 10.318 1.00 98.81 100 LEU A N 1
ATOM 730 C CA . LEU A 1 100 ? -12.982 9.321 10.723 1.00 98.81 100 LEU A CA 1
ATOM 731 C C . LEU A 1 100 ? -12.493 8.012 11.362 1.00 98.81 100 LEU A C 1
ATOM 733 O O . LEU A 1 100 ? -13.009 7.617 12.412 1.00 98.81 100 LEU A O 1
ATOM 737 N N . ILE A 1 101 ? -11.460 7.379 10.790 1.00 98.69 101 ILE A N 1
ATOM 738 C CA . ILE A 1 101 ? -10.803 6.197 11.374 1.00 98.69 101 ILE A CA 1
ATOM 739 C C . ILE A 1 101 ? -10.217 6.531 12.747 1.00 98.69 101 ILE A C 1
ATOM 741 O O . ILE A 1 101 ? -10.528 5.857 13.730 1.00 98.69 101 ILE A O 1
ATOM 745 N N . VAL A 1 102 ? -9.429 7.600 12.856 1.00 98.25 102 VAL A N 1
ATOM 746 C CA . VAL A 1 102 ? -8.825 8.040 14.122 1.00 98.25 102 VAL A CA 1
ATOM 747 C C . VAL A 1 102 ? -9.908 8.273 15.172 1.00 98.25 102 VAL A C 1
ATOM 749 O O . VAL A 1 102 ? -9.826 7.726 16.272 1.00 98.25 102 VAL A O 1
ATOM 752 N N . ARG A 1 103 ? -10.967 9.019 14.831 1.00 98.25 103 ARG A N 1
ATOM 753 C CA . ARG A 1 103 ? -12.066 9.328 15.756 1.00 98.25 103 ARG A CA 1
ATOM 754 C C . ARG A 1 103 ? -12.857 8.087 16.169 1.00 98.25 103 ARG A C 1
ATOM 756 O O . ARG A 1 103 ? -13.274 8.000 17.326 1.00 98.25 103 ARG A O 1
ATOM 763 N N . GLY A 1 104 ? -13.064 7.152 15.244 1.00 97.75 104 GLY A N 1
ATOM 764 C CA . GLY A 1 104 ? -13.791 5.906 15.475 1.00 97.75 104 GLY A CA 1
ATOM 765 C C . GLY A 1 104 ? -13.006 4.854 16.261 1.00 97.75 104 GLY A C 1
ATOM 766 O O . GLY A 1 104 ? -13.620 3.985 16.870 1.00 97.75 104 GLY A O 1
ATOM 767 N N . THR A 1 105 ? -11.674 4.949 16.298 1.00 97.25 105 THR A N 1
ATOM 768 C CA . THR A 1 105 ? -10.788 3.985 16.979 1.00 97.25 105 THR A CA 1
ATOM 769 C C . THR A 1 105 ? -10.204 4.502 18.303 1.00 97.25 105 THR A C 1
ATOM 771 O O . THR A 1 105 ? -9.441 3.794 18.967 1.00 97.25 105 THR A O 1
ATOM 774 N N . VAL A 1 106 ? -10.590 5.706 18.754 1.00 96.75 106 VAL A N 1
ATOM 775 C CA . VAL A 1 106 ? -10.124 6.309 20.026 1.00 96.75 106 VAL A CA 1
ATOM 776 C C . VAL A 1 106 ? -10.333 5.377 21.225 1.00 96.75 106 VAL A C 1
ATOM 778 O O . VAL A 1 106 ? -9.452 5.246 22.070 1.00 96.75 106 VAL A O 1
ATOM 781 N N . GLU A 1 107 ? -11.491 4.719 21.306 1.00 94.44 107 GLU A N 1
ATOM 782 C CA . GLU A 1 107 ? -11.839 3.793 22.399 1.00 94.44 107 GLU A CA 1
ATOM 783 C C . GLU A 1 107 ? -11.117 2.442 22.309 1.00 94.44 107 GLU A C 1
ATOM 785 O O . GLU A 1 107 ? -11.057 1.680 23.280 1.00 94.44 107 GLU A O 1
ATOM 790 N N . ASP A 1 108 ? -10.596 2.121 21.128 1.00 94.81 108 ASP A N 1
ATOM 791 C CA . ASP A 1 108 ? -9.904 0.867 20.858 1.00 94.81 108 ASP A CA 1
ATOM 792 C C . ASP A 1 108 ? -8.394 0.979 21.057 1.00 94.81 108 ASP A C 1
ATOM 794 O O . ASP A 1 108 ? -7.719 -0.033 21.275 1.00 94.81 108 ASP A O 1
ATOM 798 N N . THR A 1 109 ? -7.879 2.206 21.043 1.00 93.38 109 THR A N 1
ATOM 799 C CA . THR A 1 109 ? -6.468 2.533 21.229 1.00 93.38 109 THR A CA 1
ATOM 800 C C . THR A 1 109 ? -6.044 2.315 22.682 1.00 93.38 109 THR A C 1
ATOM 802 O O .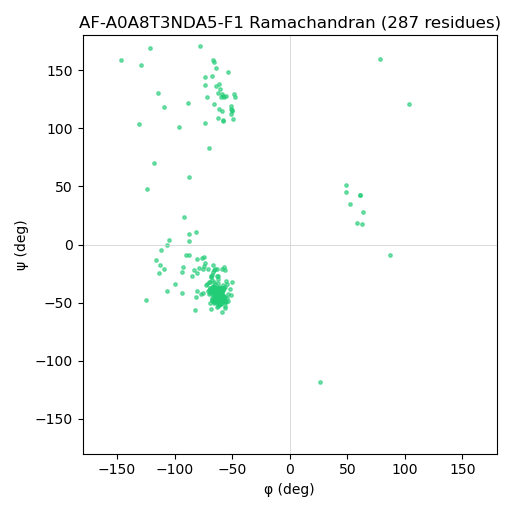 THR A 1 109 ? -6.646 2.856 23.606 1.00 93.38 109 THR A O 1
ATOM 805 N N . LEU A 1 110 ? -4.978 1.534 22.899 1.00 87.50 110 LEU A N 1
ATOM 806 C CA . LEU A 1 110 ? -4.475 1.233 24.252 1.00 87.50 110 LEU A CA 1
ATOM 807 C C . LEU A 1 110 ? -3.922 2.463 24.975 1.00 87.50 110 LEU A C 1
ATOM 809 O O . LEU A 1 110 ? -4.027 2.567 26.193 1.00 87.50 110 LEU A O 1
ATOM 813 N N . ARG A 1 111 ? -3.275 3.352 24.221 1.00 89.25 111 ARG A N 1
ATOM 814 C CA . ARG A 1 111 ? -2.493 4.476 24.729 1.00 89.25 111 ARG A CA 1
ATOM 815 C C . ARG A 1 111 ? -2.897 5.753 24.011 1.00 89.25 111 ARG A C 1
ATOM 817 O O . ARG A 1 111 ? -2.518 5.963 22.863 1.00 89.25 111 ARG A O 1
ATOM 824 N N . ARG A 1 112 ? -3.682 6.599 24.680 1.00 90.56 112 ARG A N 1
ATOM 825 C CA . ARG A 1 112 ? -4.163 7.870 24.104 1.00 90.56 112 ARG A CA 1
ATOM 826 C C . ARG A 1 112 ? -3.035 8.880 23.867 1.00 90.56 112 ARG A C 1
ATOM 828 O O . ARG A 1 112 ? -3.128 9.740 23.003 1.00 90.56 112 ARG A O 1
ATOM 835 N N . ASP A 1 113 ? -1.940 8.746 24.602 1.00 93.69 113 ASP A N 1
ATOM 836 C CA . ASP A 1 113 ? -0.722 9.532 24.420 1.00 93.69 113 ASP A CA 1
ATOM 837 C C . ASP A 1 113 ? 0.089 9.115 23.179 1.00 93.69 113 ASP A C 1
ATOM 839 O O . ASP A 1 113 ? 0.984 9.842 22.765 1.00 93.69 113 ASP A O 1
ATOM 843 N N . ALA A 1 114 ? -0.237 7.984 22.540 1.00 93.56 114 ALA A N 1
ATOM 844 C CA . ALA A 1 114 ? 0.458 7.488 21.350 1.00 93.56 114 ALA A CA 1
ATOM 845 C C . ALA A 1 114 ? 0.009 8.159 20.035 1.00 93.56 114 ALA A C 1
ATOM 847 O O . ALA A 1 114 ? 0.388 7.702 18.957 1.00 93.56 114 ALA A O 1
ATOM 848 N N . TRP A 1 115 ? -0.777 9.240 20.099 1.00 94.81 115 TRP A N 1
ATOM 849 C CA . TRP A 1 115 ? -1.223 9.977 18.913 1.00 94.81 115 TRP A CA 1
ATOM 850 C C . TRP A 1 115 ? -0.076 10.457 17.998 1.00 94.81 115 TRP A C 1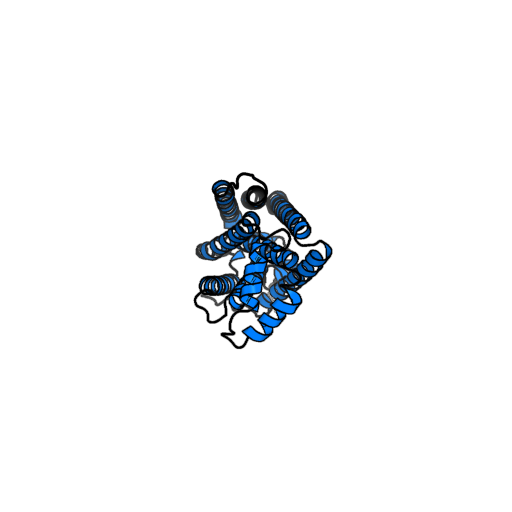
ATOM 852 O O . TRP A 1 115 ? -0.298 10.444 16.789 1.00 94.81 115 TRP A O 1
ATOM 862 N N . PRO A 1 116 ? 1.152 10.795 18.466 1.00 96.44 116 PRO A N 1
ATOM 863 C CA . PRO A 1 116 ? 2.225 11.203 17.555 1.00 96.44 116 PRO A CA 1
ATOM 864 C C . PRO A 1 116 ? 2.643 10.101 16.575 1.00 96.44 116 PRO A C 1
ATOM 866 O O . PRO A 1 116 ? 3.173 10.409 15.513 1.00 96.44 116 PRO A O 1
ATOM 869 N N . LEU A 1 117 ? 2.366 8.825 16.884 1.00 94.31 117 LEU A N 1
ATOM 870 C CA . LEU A 1 117 ? 2.637 7.699 15.981 1.00 94.31 117 LEU A CA 1
ATOM 871 C C . LEU A 1 117 ? 1.766 7.729 14.716 1.00 94.31 117 LEU A C 1
ATOM 873 O O . LEU A 1 117 ? 2.112 7.084 13.727 1.00 94.31 117 LEU A O 1
ATOM 877 N N . LEU A 1 118 ? 0.663 8.487 14.730 1.00 95.31 118 LEU A N 1
ATOM 878 C CA . LEU A 1 118 ? -0.179 8.707 13.557 1.00 95.31 118 LEU A CA 1
ATOM 879 C C . LEU A 1 118 ? 0.564 9.445 12.453 1.00 95.31 118 LEU A C 1
ATOM 881 O O . LEU A 1 118 ? 0.407 9.090 11.292 1.00 95.31 118 LEU A O 1
ATOM 885 N N . LEU A 1 119 ? 1.357 10.458 12.807 1.00 96.81 119 LEU A N 1
ATOM 886 C CA . LEU A 1 119 ? 1.971 11.361 11.837 1.00 96.81 119 LEU A CA 1
ATOM 887 C C . LEU A 1 119 ? 2.870 10.624 10.836 1.00 96.81 119 LEU A C 1
ATOM 889 O O . LEU A 1 119 ? 2.558 10.677 9.649 1.00 96.81 119 LEU A O 1
ATOM 893 N N . PRO A 1 120 ? 3.918 9.883 11.254 1.00 97.19 120 PRO A N 1
ATOM 894 C CA . PRO A 1 120 ? 4.757 9.162 10.301 1.00 97.19 120 PRO A CA 1
ATOM 895 C C . PRO A 1 120 ? 3.959 8.125 9.506 1.00 97.19 120 PRO A C 1
ATOM 897 O O . PRO A 1 120 ? 4.131 8.009 8.297 1.00 97.19 120 PRO A O 1
ATOM 900 N N . ARG A 1 121 ? 3.036 7.414 10.168 1.00 97.44 121 ARG A N 1
ATOM 901 C CA . ARG A 1 121 ? 2.236 6.351 9.551 1.00 97.44 121 ARG A CA 1
ATOM 902 C C . ARG A 1 121 ? 1.325 6.886 8.441 1.00 97.44 121 ARG A C 1
ATOM 904 O O . ARG A 1 121 ? 1.256 6.310 7.361 1.00 97.44 121 ARG A O 1
ATOM 911 N N . VAL A 1 122 ? 0.619 7.981 8.714 1.00 98.38 122 VAL A N 1
ATOM 912 C CA . VAL A 1 122 ? -0.330 8.599 7.782 1.00 98.38 122 VAL A CA 1
ATOM 913 C C . VAL A 1 122 ? 0.399 9.349 6.678 1.00 98.38 122 VAL A C 1
ATOM 915 O O . VAL A 1 122 ? -0.004 9.223 5.529 1.00 98.38 122 VAL A O 1
ATOM 918 N N . ILE A 1 123 ? 1.468 10.088 6.993 1.00 98.38 123 ILE A N 1
ATOM 919 C CA . ILE A 1 123 ? 2.219 10.858 5.992 1.00 98.38 123 ILE A CA 1
ATOM 920 C C . ILE A 1 123 ? 2.883 9.923 4.981 1.00 98.38 123 ILE A C 1
ATOM 922 O O . ILE A 1 123 ? 2.757 10.156 3.784 1.00 98.38 123 ILE A O 1
ATOM 926 N N . LEU A 1 124 ? 3.532 8.843 5.432 1.00 98.19 124 LEU A N 1
ATOM 927 C CA . LEU A 1 124 ? 4.090 7.861 4.500 1.00 98.19 124 LEU A CA 1
ATOM 928 C C . LEU A 1 124 ? 3.009 7.112 3.731 1.00 98.19 124 LEU A C 1
ATOM 930 O O . LEU A 1 124 ? 3.142 6.912 2.528 1.00 98.19 124 LEU A O 1
ATOM 934 N N . GLY A 1 125 ? 1.922 6.735 4.410 1.00 98.44 125 GLY A N 1
ATOM 935 C CA . GLY A 1 125 ? 0.786 6.108 3.749 1.00 98.44 125 GLY A CA 1
ATOM 936 C C . GLY A 1 125 ? 0.223 6.978 2.624 1.00 98.44 125 GLY A C 1
ATOM 937 O O . GLY A 1 125 ? -0.022 6.484 1.529 1.00 98.44 125 GLY A O 1
ATOM 938 N N . TRP A 1 126 ? 0.080 8.281 2.874 1.00 98.56 126 TRP A N 1
ATOM 939 C CA . TRP A 1 126 ? -0.331 9.267 1.877 1.00 98.56 126 TRP A CA 1
ATOM 940 C C . TRP A 1 126 ? 0.682 9.390 0.739 1.00 98.56 126 TRP A C 1
ATOM 942 O O . TRP A 1 126 ? 0.279 9.278 -0.410 1.00 98.56 126 TRP A O 1
ATOM 952 N N . ALA A 1 127 ? 1.973 9.548 1.044 1.00 98.38 127 ALA A N 1
ATOM 953 C CA . ALA A 1 127 ? 3.018 9.703 0.032 1.00 98.38 127 ALA A CA 1
ATOM 954 C C . ALA A 1 127 ? 3.085 8.510 -0.939 1.00 98.38 127 ALA A C 1
ATOM 956 O O . ALA A 1 127 ? 3.278 8.695 -2.133 1.00 98.38 127 ALA A O 1
ATOM 957 N N . LEU A 1 128 ? 2.876 7.284 -0.452 1.00 98.50 128 LEU A N 1
ATOM 958 C CA . LEU A 1 128 ? 2.826 6.101 -1.316 1.00 98.50 128 LEU A CA 1
ATOM 959 C C . LEU A 1 128 ? 1.565 6.070 -2.194 1.00 98.50 128 LEU A C 1
ATOM 961 O O . LEU A 1 128 ? 1.643 5.705 -3.363 1.00 98.50 128 LEU A O 1
ATOM 965 N N . VAL A 1 129 ? 0.406 6.470 -1.662 1.00 98.44 129 VAL A N 1
ATOM 966 C CA . VAL A 1 129 ? -0.827 6.584 -2.463 1.00 98.44 129 VAL A CA 1
ATOM 967 C C . VAL A 1 129 ? -0.694 7.678 -3.525 1.00 98.44 129 VAL A C 1
ATOM 969 O O . VAL A 1 129 ? -1.121 7.471 -4.660 1.00 98.44 129 VAL A O 1
ATOM 972 N N . ASP A 1 130 ? -0.077 8.805 -3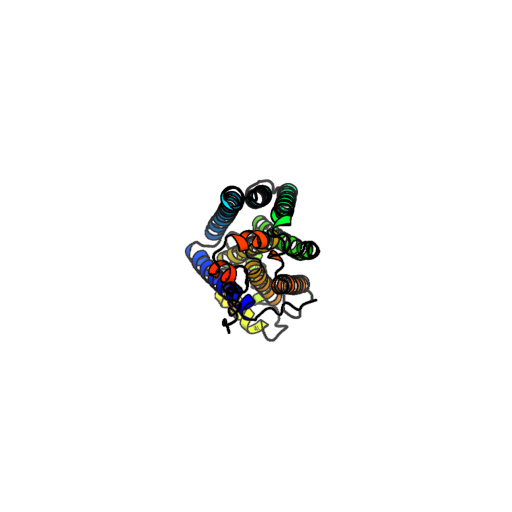.167 1.00 97.75 130 ASP A N 1
ATOM 973 C CA . ASP A 1 130 ? 0.233 9.913 -4.071 1.00 97.75 130 ASP A CA 1
ATOM 974 C C . ASP A 1 130 ? 1.170 9.460 -5.198 1.00 97.75 130 ASP A C 1
ATOM 976 O O . ASP A 1 130 ? 0.830 9.624 -6.365 1.00 97.75 130 ASP A O 1
ATOM 980 N N . ASN A 1 131 ? 2.266 8.761 -4.873 1.00 97.12 131 ASN A N 1
ATOM 981 C CA . ASN A 1 131 ? 3.172 8.175 -5.869 1.00 97.12 131 ASN A CA 1
ATOM 982 C C . ASN A 1 131 ? 2.453 7.200 -6.812 1.00 97.12 131 ASN A C 1
ATOM 984 O O . ASN A 1 131 ? 2.597 7.300 -8.027 1.00 97.12 131 ASN A O 1
ATOM 988 N N . ALA A 1 132 ? 1.646 6.276 -6.277 1.00 97.62 132 ALA A N 1
ATOM 989 C CA . ALA A 1 132 ? 0.917 5.312 -7.102 1.00 97.62 132 ALA A CA 1
ATOM 990 C C . ALA A 1 132 ? -0.025 6.010 -8.093 1.00 97.62 132 ALA A C 1
ATOM 992 O O . ALA A 1 132 ? -0.166 5.588 -9.244 1.00 97.62 132 ALA A O 1
ATOM 993 N N . GLN A 1 133 ? -0.673 7.083 -7.638 1.00 96.25 133 GLN A N 1
ATOM 994 C CA . GLN A 1 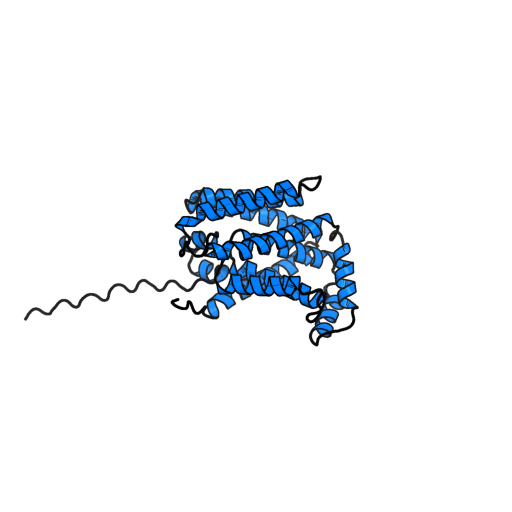133 ? -1.508 7.919 -8.479 1.00 96.25 133 GLN A CA 1
ATOM 995 C C . GLN A 1 133 ? -0.655 8.672 -9.504 1.00 96.25 133 GLN A C 1
ATOM 997 O O . GLN A 1 133 ? -1.012 8.690 -10.678 1.00 96.25 133 GLN A O 1
ATOM 1002 N N . ASP A 1 134 ? 0.441 9.316 -9.114 1.00 95.69 134 ASP A N 1
ATOM 1003 C CA . ASP A 1 134 ? 1.305 10.058 -10.039 1.00 95.69 134 ASP A CA 1
ATOM 1004 C C . ASP A 1 134 ? 1.830 9.148 -11.155 1.00 95.69 134 ASP A C 1
ATOM 1006 O O . ASP A 1 134 ? 1.678 9.461 -12.333 1.00 95.69 134 ASP A O 1
ATOM 1010 N N . HIS A 1 135 ? 2.315 7.954 -10.815 1.00 95.56 135 HIS A N 1
ATOM 1011 C CA . HIS A 1 135 ? 2.763 6.940 -11.772 1.00 95.56 135 HIS A CA 1
ATOM 1012 C C . HIS A 1 135 ? 1.665 6.531 -12.769 1.00 95.56 135 HIS A C 1
ATOM 1014 O O . HIS A 1 135 ? 1.925 6.364 -13.966 1.00 95.56 135 HIS A O 1
ATOM 1020 N N . PHE A 1 136 ? 0.417 6.419 -12.304 1.00 94.81 136 PHE A N 1
ATOM 1021 C CA . PHE A 1 136 ? -0.723 6.120 -13.167 1.00 94.81 136 PHE A CA 1
ATOM 1022 C C . PHE A 1 136 ? -0.983 7.231 -14.192 1.00 94.81 136 PHE A C 1
ATOM 1024 O O . PHE A 1 136 ? -1.172 6.944 -15.375 1.00 94.81 136 PHE A O 1
ATOM 1031 N N . TRP A 1 137 ? -0.951 8.494 -13.763 1.00 94.12 137 TRP A N 1
ATOM 1032 C CA . TRP A 1 137 ? -1.247 9.641 -14.628 1.00 94.12 137 TRP A CA 1
ATOM 1033 C C . TRP A 1 137 ? -0.046 10.098 -15.476 1.00 94.12 137 TRP A C 1
ATOM 1035 O O . TRP A 1 137 ? -0.243 10.685 -16.539 1.00 94.12 137 TRP A O 1
ATOM 1045 N N . THR A 1 138 ? 1.189 9.770 -15.080 1.00 90.25 138 THR A N 1
ATOM 1046 C CA . THR A 1 138 ? 2.440 10.077 -15.811 1.00 90.25 138 THR A CA 1
ATOM 1047 C C . THR A 1 138 ? 2.887 8.959 -16.764 1.00 90.25 138 THR A C 1
ATOM 1049 O O . THR A 1 138 ? 4.057 8.867 -17.150 1.00 90.25 138 THR A O 1
ATOM 1052 N N . ALA A 1 139 ? 1.935 8.125 -17.195 1.00 89.06 139 ALA A N 1
ATOM 1053 C CA . ALA A 1 139 ? 2.095 7.121 -18.243 1.00 89.06 139 ALA A CA 1
ATOM 1054 C C . ALA A 1 139 ? 3.151 6.037 -17.950 1.00 89.06 139 ALA A C 1
ATOM 1056 O O . ALA A 1 139 ? 3.888 5.629 -18.846 1.00 89.06 139 ALA A O 1
ATOM 1057 N N . TRP A 1 140 ? 3.204 5.498 -16.725 1.00 93.31 140 TRP A N 1
ATOM 1058 C CA . TRP A 1 140 ? 3.952 4.254 -16.455 1.00 93.31 140 TRP A CA 1
ATOM 1059 C C . TRP A 1 140 ? 3.359 3.036 -17.180 1.00 93.31 140 TRP A C 1
ATOM 1061 O O . TRP A 1 140 ? 4.036 2.032 -17.400 1.00 93.31 140 TRP A O 1
ATOM 1071 N N . LEU A 1 141 ? 2.087 3.109 -17.572 1.00 91.75 141 LEU A N 1
ATOM 1072 C CA . LEU A 1 141 ? 1.399 2.114 -18.387 1.00 91.75 141 LEU A CA 1
ATOM 1073 C C . LEU A 1 141 ? 0.693 2.786 -19.577 1.00 91.75 141 LEU A C 1
ATOM 1075 O O . LEU A 1 141 ? 0.316 3.952 -19.469 1.00 91.75 141 LEU A O 1
ATOM 1079 N N . PRO A 1 142 ? 0.458 2.054 -20.688 1.00 89.31 142 PRO A N 1
ATOM 1080 C CA . PRO A 1 142 ? 0.821 0.651 -20.938 1.00 89.31 142 PRO A CA 1
ATOM 1081 C C . PRO A 1 142 ? 2.307 0.447 -21.305 1.00 89.31 142 PRO A C 1
ATOM 1083 O O . PRO A 1 142 ? 3.052 1.396 -21.518 1.00 89.31 142 PRO A O 1
ATOM 1086 N N . ALA A 1 143 ? 2.745 -0.818 -21.367 1.00 87.44 143 ALA A N 1
ATOM 1087 C CA . ALA A 1 143 ? 4.094 -1.239 -21.791 1.00 87.44 143 ALA A CA 1
ATOM 1088 C C . ALA A 1 143 ? 5.284 -0.671 -20.980 1.00 87.44 143 ALA A C 1
ATOM 1090 O O . ALA A 1 143 ? 6.424 -0.731 -21.430 1.00 87.44 143 ALA A O 1
ATOM 1091 N N . GLY A 1 144 ? 5.041 -0.168 -19.767 1.00 87.38 144 GLY A N 1
ATOM 1092 C CA . GLY A 1 144 ? 6.082 0.294 -18.850 1.00 87.38 144 GLY A CA 1
ATOM 1093 C C . GLY A 1 144 ? 6.517 1.749 -19.030 1.00 87.38 144 GLY A C 1
ATOM 1094 O O . GLY A 1 144 ? 7.247 2.228 -18.179 1.00 87.38 144 GLY A O 1
ATOM 1095 N N . GLY A 1 145 ? 6.095 2.450 -20.088 1.00 91.94 145 GLY A N 1
ATOM 1096 C CA . GLY A 1 145 ? 6.310 3.890 -20.312 1.00 91.94 145 GLY A CA 1
ATOM 1097 C C . GLY A 1 145 ? 7.537 4.527 -19.637 1.00 91.94 145 GLY A C 1
ATOM 1098 O O . GLY A 1 145 ? 8.677 4.155 -19.928 1.00 91.94 145 GLY A O 1
ATOM 1099 N N . SER A 1 146 ? 7.323 5.497 -18.744 1.00 93.94 146 SER A N 1
ATOM 1100 C CA . SER A 1 146 ? 8.408 6.173 -18.007 1.00 93.94 146 SER A CA 1
ATOM 1101 C C . SER A 1 146 ? 9.121 5.266 -16.987 1.00 93.94 146 SER A C 1
ATOM 1103 O O . SER A 1 146 ? 10.326 5.421 -16.782 1.00 93.94 146 SER A O 1
ATOM 1105 N N . PHE A 1 147 ? 8.455 4.241 -16.444 1.00 96.31 147 PHE A N 1
ATOM 1106 C CA . PHE A 1 147 ? 9.093 3.222 -15.598 1.00 96.31 147 PHE A CA 1
ATOM 1107 C C . PHE A 1 147 ? 10.213 2.464 -16.324 1.00 96.31 147 PHE A C 1
ATOM 1109 O O . PHE A 1 147 ? 11.282 2.243 -15.753 1.00 96.31 147 PHE A O 1
ATOM 1116 N N . LEU A 1 148 ? 10.016 2.096 -17.595 1.00 97.06 148 LEU A N 1
ATOM 1117 C CA . LEU A 1 148 ? 11.036 1.409 -18.393 1.00 97.06 148 LEU A CA 1
ATOM 1118 C C . LEU A 1 148 ? 12.302 2.264 -18.529 1.00 97.06 148 LEU A C 1
ATOM 1120 O O . LEU A 1 148 ? 13.411 1.727 -18.483 1.00 97.06 148 LEU A O 1
ATOM 1124 N N . GLN A 1 149 ? 12.154 3.585 -18.656 1.00 95.38 149 GLN A N 1
ATOM 1125 C CA . GLN A 1 149 ? 13.290 4.506 -18.709 1.00 95.38 149 GLN A CA 1
ATOM 1126 C C . GLN A 1 149 ? 14.061 4.492 -17.385 1.00 95.38 149 GLN A C 1
ATOM 1128 O O . GLN A 1 149 ? 15.285 4.348 -17.392 1.00 95.38 149 GLN A O 1
ATOM 1133 N N . SER A 1 150 ? 13.358 4.553 -16.249 1.00 95.19 150 SER A N 1
ATOM 1134 C CA . SER A 1 150 ? 13.973 4.454 -14.920 1.00 95.19 150 SER A CA 1
ATOM 1135 C C . SER A 1 150 ? 14.682 3.113 -14.704 1.00 95.19 150 SER A C 1
ATOM 1137 O O . SER A 1 150 ? 15.838 3.092 -14.277 1.00 95.19 150 SER A O 1
ATOM 1139 N N . ALA A 1 151 ? 14.036 1.998 -15.057 1.00 97.31 151 ALA A N 1
ATOM 1140 C CA . ALA A 1 151 ? 14.601 0.657 -14.924 1.00 97.31 151 ALA A CA 1
ATOM 1141 C C . ALA A 1 151 ? 15.836 0.463 -15.820 1.00 97.31 151 ALA A C 1
ATOM 1143 O O . ALA A 1 151 ? 16.856 -0.055 -15.368 1.00 97.31 151 ALA A O 1
ATOM 1144 N N . THR A 1 152 ? 15.784 0.938 -17.067 1.00 98.00 152 THR A N 1
ATOM 1145 C CA . THR A 1 152 ? 16.911 0.873 -18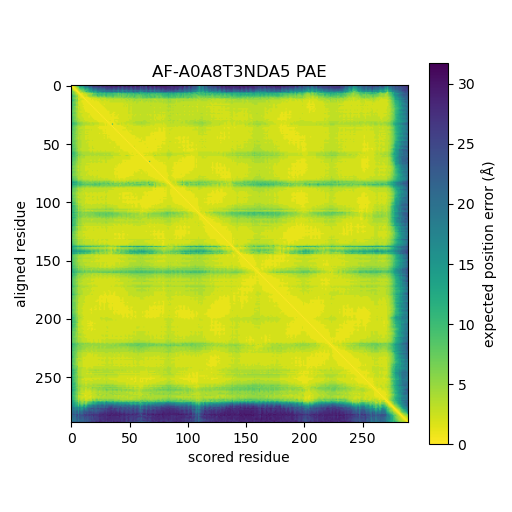.013 1.00 98.00 152 THR A CA 1
ATOM 1146 C C . THR A 1 152 ? 18.072 1.758 -17.560 1.00 98.00 152 THR A C 1
ATOM 1148 O O . THR A 1 152 ? 19.230 1.349 -17.643 1.00 98.00 152 THR A O 1
ATOM 1151 N N . GLY A 1 153 ? 17.786 2.952 -17.034 1.00 96.94 153 GLY A N 1
ATOM 1152 C CA . GLY A 1 153 ? 18.803 3.827 -16.450 1.00 96.94 153 GLY A CA 1
ATOM 1153 C C . GLY A 1 153 ? 19.503 3.166 -15.261 1.00 96.94 153 GLY A C 1
ATOM 1154 O O . GLY A 1 153 ? 20.731 3.136 -15.197 1.00 96.94 153 GLY A O 1
ATOM 1155 N N . ALA A 1 154 ? 18.738 2.551 -14.359 1.00 96.94 154 ALA A N 1
ATOM 1156 C CA . ALA A 1 154 ? 19.281 1.824 -13.216 1.00 96.94 154 ALA A CA 1
ATOM 1157 C C . ALA A 1 154 ? 20.065 0.563 -13.614 1.00 96.94 154 ALA A C 1
ATOM 1159 O O . ALA A 1 154 ? 21.084 0.258 -12.996 1.00 96.94 154 ALA A O 1
ATOM 1160 N N . ALA A 1 155 ? 19.638 -0.143 -14.662 1.00 97.94 155 ALA A N 1
ATOM 1161 C CA . ALA A 1 155 ? 20.337 -1.310 -15.193 1.00 97.94 155 ALA A CA 1
ATOM 1162 C C . ALA A 1 155 ? 21.693 -0.961 -15.833 1.00 97.94 155 ALA A C 1
ATOM 1164 O O . ALA A 1 155 ? 22.578 -1.814 -15.880 1.00 97.94 155 ALA A O 1
ATOM 1165 N N . ASN A 1 156 ? 21.864 0.269 -16.329 1.00 97.50 156 ASN A N 1
ATOM 1166 C CA . ASN A 1 156 ? 23.044 0.686 -17.097 1.00 97.50 156 ASN A CA 1
ATOM 1167 C C . ASN A 1 156 ? 23.936 1.712 -16.385 1.00 97.50 156 ASN A C 1
ATOM 1169 O O . ASN A 1 156 ? 24.996 2.065 -16.903 1.00 97.50 156 ASN A O 1
ATOM 1173 N N . ARG A 1 157 ? 23.541 2.203 -15.205 1.00 95.56 157 ARG A N 1
ATOM 1174 C CA . ARG A 1 157 ? 24.380 3.118 -14.418 1.00 95.56 157 ARG A CA 1
ATOM 1175 C C . ARG A 1 157 ? 25.659 2.430 -13.934 1.00 95.56 157 ARG A C 1
ATOM 1177 O O . ARG A 1 157 ? 25.692 1.217 -13.729 1.00 95.56 157 ARG A O 1
ATOM 1184 N N . GLN A 1 158 ? 26.681 3.231 -13.647 1.00 95.31 158 GLN A N 1
ATOM 1185 C CA . GLN A 1 158 ? 27.895 2.743 -12.993 1.00 95.31 158 GLN A CA 1
ATOM 1186 C C . GLN A 1 158 ? 27.569 2.142 -11.608 1.00 95.31 158 GLN A C 1
ATOM 1188 O O . GLN A 1 158 ? 26.814 2.764 -10.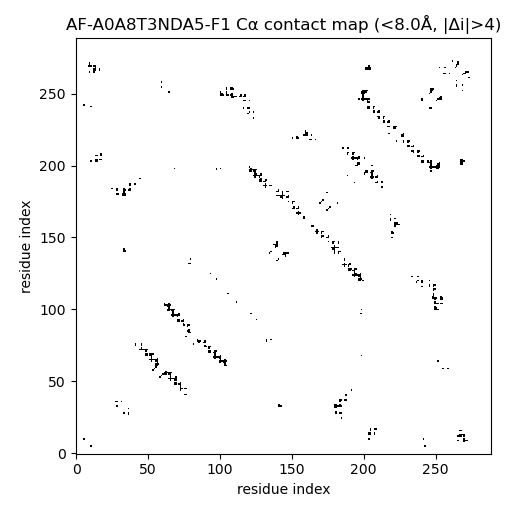845 1.00 95.31 158 GLN A O 1
ATOM 1193 N N . PRO A 1 159 ? 28.106 0.955 -11.268 1.00 95.19 159 PRO A N 1
ATOM 1194 C CA . PRO A 1 159 ? 27.998 0.392 -9.927 1.00 95.19 159 PRO A CA 1
ATOM 1195 C C . PRO A 1 159 ? 28.679 1.292 -8.888 1.00 95.19 159 PRO A C 1
ATOM 1197 O O . PRO A 1 159 ? 29.827 1.696 -9.051 1.00 95.19 159 PRO A O 1
ATOM 1200 N N . LEU A 1 160 ? 27.970 1.588 -7.804 1.00 92.81 160 LEU A N 1
ATOM 1201 C CA . LEU A 1 160 ? 28.416 2.406 -6.673 1.00 92.81 160 LEU A CA 1
ATOM 1202 C C . LEU A 1 160 ? 28.570 1.582 -5.385 1.00 92.81 160 LEU A C 1
ATOM 1204 O O . LEU A 1 160 ? 29.192 2.038 -4.428 1.00 92.81 160 LEU A O 1
ATOM 1208 N N . TYR A 1 161 ? 27.968 0.393 -5.328 1.00 92.56 161 TYR A N 1
ATOM 1209 C CA . TYR A 1 161 ? 27.931 -0.469 -4.148 1.00 92.56 161 TYR A CA 1
ATOM 1210 C C . TYR A 1 161 ? 27.956 -1.953 -4.535 1.00 92.56 161 TYR A C 1
ATOM 1212 O O . TYR A 1 161 ? 27.589 -2.312 -5.651 1.00 92.56 161 TYR A O 1
ATOM 1220 N N . PHE A 1 162 ? 28.348 -2.842 -3.616 1.00 94.75 162 PHE A N 1
ATOM 1221 C CA . PHE A 1 162 ? 28.535 -4.269 -3.926 1.00 94.75 162 PHE A CA 1
ATOM 1222 C C . PHE A 1 162 ? 27.239 -5.007 -4.310 1.00 94.75 162 PHE A C 1
ATOM 1224 O O . PHE A 1 162 ? 27.299 -6.045 -4.962 1.00 94.75 162 PHE A O 1
ATOM 1231 N N . LEU A 1 163 ? 26.074 -4.481 -3.917 1.00 95.19 163 LEU A N 1
ATOM 1232 C CA . LEU A 1 163 ? 24.769 -5.024 -4.315 1.00 95.19 163 LEU A CA 1
ATOM 1233 C C . LEU A 1 163 ? 24.332 -4.578 -5.715 1.00 95.19 163 LEU A C 1
ATOM 1235 O O . LEU A 1 163 ? 23.381 -5.143 -6.252 1.00 95.19 163 LEU A O 1
ATOM 1239 N N . ASP A 1 164 ? 25.002 -3.591 -6.317 1.00 95.81 164 ASP A N 1
ATOM 1240 C CA . ASP A 1 164 ? 24.585 -3.059 -7.612 1.00 95.81 164 ASP A CA 1
ATOM 1241 C C . ASP A 1 164 ? 24.723 -4.088 -8.740 1.00 95.81 164 ASP A C 1
ATOM 1243 O O . ASP A 1 164 ? 23.735 -4.269 -9.445 1.00 95.81 164 ASP A O 1
ATOM 1247 N N . PRO A 1 165 ? 25.848 -4.816 -8.916 1.00 97.12 165 PRO A N 1
ATOM 1248 C CA . PRO A 1 165 ? 25.955 -5.793 -9.999 1.00 97.12 165 PRO A CA 1
ATOM 1249 C C . PRO A 1 165 ? 24.847 -6.863 -9.999 1.00 97.12 165 PRO A C 1
ATOM 1251 O O . PRO A 1 165 ? 24.168 -6.988 -11.018 1.00 97.12 165 PRO A O 1
ATOM 1254 N N . PRO A 1 166 ? 24.568 -7.598 -8.898 1.00 97.38 166 PRO A N 1
ATOM 1255 C CA . PRO A 1 166 ? 23.495 -8.594 -8.919 1.00 97.38 166 PRO A CA 1
ATOM 1256 C C . PRO A 1 166 ? 22.105 -7.968 -9.109 1.00 97.38 166 PRO A C 1
ATOM 1258 O O . PRO A 1 166 ? 21.255 -8.559 -9.773 1.00 97.38 166 PRO A O 1
ATOM 1261 N N . TYR A 1 167 ? 21.863 -6.765 -8.577 1.00 97.50 167 TYR A N 1
ATOM 1262 C CA . TYR A 1 167 ? 20.596 -6.067 -8.791 1.00 97.50 167 TYR A CA 1
ATOM 1263 C C . TYR A 1 167 ? 20.425 -5.615 -10.248 1.00 97.50 167 TYR A C 1
ATOM 1265 O O . TYR A 1 167 ? 19.349 -5.760 -10.822 1.00 97.50 167 TYR A O 1
ATOM 1273 N N . GLN A 1 168 ? 21.488 -5.117 -10.881 1.00 98.25 168 GLN A N 1
ATOM 1274 C CA . GLN A 1 168 ? 21.481 -4.734 -12.292 1.00 98.25 168 GLN A CA 1
ATOM 1275 C C . GLN A 1 168 ? 21.244 -5.936 -13.208 1.00 98.25 168 GLN A C 1
ATOM 1277 O O . GLN A 1 168 ? 20.484 -5.813 -14.165 1.00 98.25 168 GLN A O 1
ATOM 1282 N N . GLU A 1 169 ? 21.812 -7.103 -12.898 1.00 98.25 169 GLU A N 1
ATOM 1283 C CA . GLU A 1 169 ? 21.514 -8.342 -13.629 1.00 98.25 169 GLU A CA 1
ATOM 1284 C C . GLU A 1 169 ? 20.044 -8.753 -13.488 1.00 98.25 169 GLU A C 1
ATOM 1286 O O . GLU A 1 169 ? 19.399 -9.093 -14.479 1.00 98.25 169 GLU A O 1
ATOM 1291 N N . PHE A 1 170 ? 19.465 -8.633 -12.289 1.00 98.06 170 PHE A N 1
ATOM 1292 C CA . PHE A 1 170 ? 18.026 -8.828 -12.100 1.00 98.06 170 PHE A CA 1
ATOM 1293 C C . PHE A 1 170 ? 17.198 -7.843 -12.942 1.00 98.06 170 PHE A C 1
ATOM 1295 O O . PHE A 1 170 ? 16.241 -8.250 -13.607 1.00 98.06 170 PHE A O 1
ATOM 1302 N N . LEU A 1 171 ? 17.580 -6.562 -12.981 1.00 98.50 171 LEU A N 1
ATOM 1303 C CA . LEU A 1 171 ? 16.891 -5.579 -13.813 1.00 98.50 171 LEU A CA 1
ATOM 1304 C C . LEU A 1 171 ? 16.953 -5.954 -15.298 1.00 98.50 171 LEU A C 1
ATOM 1306 O O . LEU A 1 171 ? 15.917 -5.961 -15.957 1.00 98.50 171 LEU A O 1
ATOM 1310 N N . ARG A 1 172 ? 18.136 -6.300 -15.819 1.00 98.56 172 ARG A N 1
ATOM 1311 C CA . ARG A 1 172 ? 18.333 -6.667 -17.234 1.00 98.56 172 ARG A CA 1
ATOM 1312 C C . ARG A 1 172 ? 17.617 -7.962 -17.608 1.00 98.56 172 ARG A C 1
ATOM 1314 O O . ARG A 1 172 ? 17.044 -8.040 -18.689 1.00 98.56 172 ARG A O 1
ATOM 1321 N N . GLY A 1 173 ? 17.655 -8.963 -16.731 1.00 98.25 173 GLY A N 1
ATOM 1322 C CA . GLY A 1 173 ? 17.119 -10.295 -17.006 1.00 98.25 173 GLY A CA 1
ATOM 1323 C C . GLY A 1 173 ? 15.621 -10.443 -16.745 1.00 98.25 173 GLY A C 1
ATOM 1324 O O . GLY A 1 173 ? 14.978 -11.279 -17.373 1.00 98.25 173 GLY A O 1
ATOM 1325 N N . VAL A 1 174 ? 15.053 -9.650 -15.829 1.00 97.94 174 VAL A N 1
ATOM 1326 C CA . VAL A 1 174 ? 13.681 -9.861 -15.339 1.00 97.94 174 VAL A CA 1
ATOM 1327 C C . VAL A 1 174 ? 12.801 -8.624 -15.492 1.00 97.94 174 VAL A C 1
ATOM 1329 O O . VAL A 1 174 ? 11.676 -8.742 -15.985 1.00 97.94 174 VAL A O 1
ATOM 1332 N N . VAL A 1 175 ? 13.286 -7.444 -15.091 1.00 97.88 175 VAL A N 1
ATOM 1333 C CA . VAL A 1 175 ? 12.454 -6.228 -15.018 1.00 97.88 175 VAL A CA 1
ATOM 1334 C C . VAL A 1 175 ? 12.306 -5.538 -16.368 1.00 97.88 175 VAL A C 1
ATOM 1336 O O . VAL A 1 175 ? 11.187 -5.351 -16.842 1.00 97.88 175 VAL A O 1
ATOM 1339 N N . VAL A 1 176 ? 13.427 -5.191 -17.002 1.00 98.19 176 VAL A N 1
ATOM 1340 C CA . VAL A 1 176 ? 13.485 -4.494 -18.296 1.00 98.19 176 VAL A CA 1
ATOM 1341 C C . VAL A 1 176 ? 12.768 -5.266 -19.412 1.00 98.19 176 VAL A C 1
ATOM 1343 O O . VAL A 1 176 ? 12.088 -4.614 -20.201 1.00 98.19 176 VAL A O 1
ATOM 1346 N N . PRO A 1 177 ? 12.823 -6.614 -19.481 1.00 98.00 177 PRO A N 1
ATOM 1347 C CA . PRO A 1 177 ? 12.053 -7.372 -20.470 1.00 98.00 177 PRO A CA 1
ATOM 1348 C C . PRO A 1 177 ? 10.539 -7.397 -20.211 1.00 98.00 177 PRO A C 1
ATOM 1350 O O . PRO A 1 177 ? 9.769 -7.628 -21.138 1.00 98.00 177 PRO A O 1
ATOM 1353 N N . ASN A 1 178 ? 10.095 -7.145 -18.972 1.00 97.56 178 ASN A N 1
ATOM 1354 C CA . ASN A 1 178 ? 8.686 -7.222 -18.564 1.00 97.56 178 ASN A CA 1
ATOM 1355 C C . ASN A 1 178 ? 8.180 -5.906 -17.934 1.00 97.56 178 ASN A C 1
ATOM 1357 O O . ASN A 1 178 ? 7.546 -5.924 -16.873 1.00 97.56 178 ASN A O 1
ATOM 1361 N N . PRO A 1 179 ? 8.425 -4.734 -18.542 1.00 97.31 179 PRO A N 1
ATOM 1362 C CA . PRO A 1 179 ? 8.366 -3.467 -17.823 1.00 97.31 179 PRO A CA 1
ATOM 1363 C C . PRO A 1 179 ? 6.938 -3.075 -17.430 1.00 97.31 179 PRO A C 1
ATOM 1365 O O . PRO A 1 179 ? 6.735 -2.506 -16.365 1.00 97.31 179 PRO A O 1
ATOM 1368 N N . GLY A 1 180 ? 5.927 -3.441 -18.227 1.00 96.94 180 GLY A N 1
ATOM 1369 C CA . GLY A 1 180 ? 4.526 -3.204 -17.869 1.00 96.94 180 GLY A CA 1
ATOM 1370 C C . GLY A 1 180 ? 4.065 -4.018 -16.654 1.00 96.94 180 GLY A C 1
ATOM 1371 O O . GLY A 1 180 ? 3.303 -3.518 -15.830 1.00 96.94 180 GLY A O 1
ATOM 1372 N N . VAL A 1 181 ? 4.545 -5.256 -16.504 1.00 97.38 181 VAL A N 1
ATOM 1373 C CA . VAL A 1 181 ? 4.225 -6.094 -15.337 1.00 97.38 181 VAL A CA 1
ATOM 1374 C C . VAL A 1 181 ? 4.821 -5.467 -14.080 1.00 97.38 181 VAL A C 1
ATOM 1376 O O . VAL A 1 181 ? 4.101 -5.223 -13.113 1.00 97.38 181 VAL A O 1
ATOM 1379 N N . TRP A 1 182 ? 6.105 -5.114 -14.111 1.00 97.88 182 TRP A N 1
ATOM 1380 C CA . TRP A 1 182 ? 6.781 -4.524 -12.956 1.00 97.88 182 TRP A CA 1
ATOM 1381 C C . TRP A 1 182 ? 6.286 -3.118 -12.614 1.00 97.88 182 TRP A C 1
ATOM 1383 O O . TRP A 1 182 ? 6.067 -2.846 -11.436 1.00 97.88 182 TRP A O 1
ATOM 1393 N N . ALA A 1 183 ? 5.993 -2.274 -13.608 1.00 97.88 183 ALA A N 1
ATOM 1394 C CA . ALA A 1 183 ? 5.347 -0.981 -13.381 1.00 97.88 183 ALA A CA 1
ATOM 1395 C C . ALA A 1 183 ? 4.011 -1.148 -12.637 1.00 97.88 183 ALA A C 1
ATOM 1397 O O . ALA A 1 183 ? 3.751 -0.457 -11.654 1.00 97.88 183 ALA A O 1
ATOM 1398 N N . SER A 1 184 ? 3.180 -2.112 -13.059 1.00 97.69 184 SER A N 1
ATOM 1399 C CA . SER A 1 184 ? 1.900 -2.383 -12.395 1.00 97.69 184 SER A CA 1
ATOM 1400 C C . SER A 1 184 ? 2.063 -2.898 -10.963 1.00 97.69 184 SER A C 1
ATOM 1402 O O . SER A 1 184 ? 1.322 -2.472 -10.081 1.00 97.69 184 SER A O 1
ATOM 1404 N N . LEU A 1 185 ? 3.051 -3.766 -10.709 1.00 98.06 185 LEU A N 1
ATOM 1405 C CA . LEU A 1 185 ? 3.347 -4.292 -9.375 1.00 98.06 185 LEU A CA 1
ATOM 1406 C C . LEU A 1 185 ? 3.795 -3.188 -8.421 1.00 98.06 185 LEU A C 1
ATOM 1408 O O . LEU A 1 185 ? 3.340 -3.162 -7.280 1.00 98.06 185 LEU A O 1
ATOM 1412 N N . VAL A 1 186 ? 4.651 -2.277 -8.891 1.00 97.88 186 VAL A N 1
ATOM 1413 C CA . VAL A 1 186 ? 5.117 -1.133 -8.101 1.00 97.88 186 VAL A CA 1
ATOM 1414 C C . VAL A 1 186 ? 3.939 -0.232 -7.737 1.00 97.88 186 VAL A C 1
ATOM 1416 O O . VAL A 1 186 ? 3.696 -0.035 -6.550 1.00 97.88 186 VAL A O 1
ATOM 1419 N N . MET A 1 187 ? 3.135 0.200 -8.715 1.00 97.81 187 MET A N 1
ATOM 1420 C CA . MET A 1 187 ? 1.961 1.046 -8.453 1.00 97.81 187 MET A CA 1
ATOM 1421 C C . MET A 1 187 ? 0.951 0.380 -7.509 1.00 97.81 187 MET A C 1
ATOM 1423 O O . MET A 1 187 ? 0.462 1.003 -6.567 1.00 97.81 187 MET A O 1
ATOM 1427 N N . CYS A 1 188 ? 0.644 -0.905 -7.724 1.00 98.31 188 CYS A N 1
ATOM 1428 C CA . CYS A 1 188 ? -0.276 -1.639 -6.854 1.00 98.31 188 CYS A CA 1
ATOM 1429 C C . CYS A 1 188 ? 0.286 -1.806 -5.439 1.00 98.31 188 CYS A C 1
ATOM 1431 O O . CYS A 1 188 ? -0.471 -1.735 -4.473 1.00 98.31 188 CYS A O 1
ATOM 1433 N N . GLY A 1 189 ? 1.595 -2.036 -5.310 1.00 98.38 189 GLY A N 1
ATOM 1434 C CA . GLY A 1 189 ? 2.278 -2.143 -4.027 1.00 98.38 189 GLY A CA 1
ATOM 1435 C C . GLY A 1 189 ? 2.252 -0.824 -3.259 1.00 98.38 189 GLY A C 1
ATOM 1436 O O . GLY A 1 189 ? 1.855 -0.811 -2.097 1.00 98.38 189 GLY A O 1
ATOM 1437 N N . GLU A 1 190 ? 2.624 0.279 -3.910 1.00 98.62 190 GLU A N 1
ATOM 1438 C CA . GLU A 1 190 ? 2.588 1.625 -3.328 1.00 98.62 190 GLU A CA 1
ATOM 1439 C C . GLU A 1 190 ? 1.179 1.968 -2.835 1.00 98.62 190 GLU A C 1
ATOM 1441 O O . GLU A 1 190 ? 0.995 2.323 -1.670 1.00 98.62 190 GLU A O 1
ATOM 1446 N N . LEU A 1 191 ? 0.161 1.741 -3.669 1.00 98.69 191 LEU A N 1
ATOM 1447 C CA . LEU A 1 191 ? -1.230 1.970 -3.294 1.00 98.69 191 LEU A CA 1
ATOM 1448 C C . LEU A 1 191 ? -1.663 1.084 -2.116 1.00 98.69 191 LEU A C 1
ATOM 1450 O O . LEU A 1 191 ? -2.197 1.581 -1.124 1.00 98.69 191 LEU A O 1
ATOM 1454 N N . ALA A 1 192 ? -1.450 -0.231 -2.203 1.00 98.62 192 ALA A N 1
ATOM 1455 C CA . ALA A 1 192 ? -1.927 -1.174 -1.196 1.00 98.62 192 ALA A CA 1
ATOM 1456 C C . ALA A 1 192 ? -1.239 -0.965 0.160 1.00 98.62 192 ALA A C 1
ATOM 1458 O O . ALA A 1 192 ? -1.914 -0.859 1.187 1.00 98.62 192 ALA A O 1
ATOM 1459 N N . PHE A 1 193 ? 0.093 -0.879 0.178 1.00 98.69 193 PHE A N 1
ATOM 1460 C CA . PHE A 1 193 ? 0.854 -0.693 1.412 1.00 98.69 193 PHE A CA 1
ATOM 1461 C C . PHE A 1 193 ? 0.689 0.721 1.973 1.00 98.69 193 PHE A C 1
ATOM 1463 O O . PHE A 1 193 ? 0.578 0.876 3.192 1.00 98.69 193 PHE A O 1
ATOM 1470 N N . GLY A 1 194 ? 0.559 1.731 1.107 1.00 98.69 194 GLY A N 1
ATOM 1471 C CA . GLY A 1 194 ? 0.225 3.096 1.499 1.00 98.69 194 GLY A CA 1
ATOM 1472 C C . GLY A 1 194 ? -1.117 3.182 2.227 1.00 98.69 194 GLY A C 1
ATOM 1473 O O . GLY A 1 194 ? -1.200 3.730 3.328 1.00 98.69 194 GLY A O 1
ATOM 1474 N N . LEU A 1 195 ? -2.161 2.547 1.685 1.00 98.75 195 LEU A N 1
ATOM 1475 C CA . LEU A 1 195 ? -3.478 2.476 2.326 1.00 98.75 195 LEU A CA 1
ATOM 1476 C C . LEU A 1 195 ? -3.455 1.685 3.640 1.00 98.75 195 LEU A C 1
ATOM 1478 O O . LEU A 1 195 ? -4.061 2.121 4.622 1.00 98.75 195 LEU A O 1
ATOM 1482 N N . MET A 1 196 ? -2.746 0.550 3.687 1.00 98.69 196 MET A N 1
ATOM 1483 C CA . MET A 1 196 ? -2.557 -0.229 4.920 1.00 98.69 196 MET A CA 1
ATOM 1484 C C . MET A 1 196 ? -1.926 0.623 6.027 1.00 98.69 196 MET A C 1
ATOM 1486 O O . MET A 1 196 ? -2.438 0.657 7.148 1.00 98.69 196 MET A O 1
ATOM 1490 N N . LEU A 1 197 ? -0.865 1.372 5.713 1.00 98.62 197 LEU A N 1
ATOM 1491 C CA . LEU A 1 197 ? -0.241 2.304 6.651 1.00 98.62 197 LEU A CA 1
ATOM 1492 C C . LEU A 1 197 ? -1.212 3.421 7.052 1.00 98.62 197 LEU A C 1
ATOM 1494 O O . LEU A 1 197 ? -1.492 3.589 8.239 1.00 98.62 197 LEU A O 1
ATOM 1498 N N . ALA A 1 198 ? -1.797 4.141 6.096 1.00 98.56 198 ALA A N 1
ATOM 1499 C CA . ALA A 1 198 ? -2.666 5.285 6.371 1.00 98.56 198 ALA A CA 1
ATOM 1500 C C . ALA A 1 198 ? -3.831 4.933 7.311 1.00 98.56 198 ALA A C 1
ATOM 1502 O O . ALA A 1 198 ? -4.037 5.578 8.346 1.00 98.56 198 ALA A O 1
ATOM 1503 N N . MET A 1 199 ? -4.540 3.846 6.998 1.00 98.62 199 MET A N 1
ATOM 1504 C CA . MET A 1 199 ? -5.665 3.354 7.796 1.00 98.62 199 MET A CA 1
ATOM 1505 C C . MET A 1 199 ? -5.225 2.692 9.111 1.00 98.62 199 MET A C 1
ATOM 1507 O O . MET A 1 199 ? -6.045 2.476 10.006 1.00 98.62 199 MET A O 1
ATOM 1511 N N . GLY A 1 200 ? -3.943 2.346 9.244 1.00 97.94 200 GLY A N 1
ATOM 1512 C CA . GLY A 1 200 ? -3.448 1.486 10.312 1.00 97.94 200 GLY A CA 1
ATOM 1513 C C . GLY A 1 200 ? -4.091 0.102 10.260 1.00 97.94 200 GLY A C 1
ATOM 1514 O O . GLY A 1 200 ? -4.536 -0.393 11.289 1.00 97.94 200 GLY A O 1
ATOM 1515 N N . LEU A 1 201 ? -4.218 -0.461 9.058 1.00 97.81 201 LEU A N 1
ATOM 1516 C CA . LEU A 1 201 ? -4.807 -1.763 8.760 1.00 97.81 201 LEU A CA 1
ATOM 1517 C C . LEU A 1 201 ? -3.703 -2.731 8.341 1.00 97.81 201 LEU A C 1
ATOM 1519 O O . LEU A 1 201 ? -3.059 -2.521 7.319 1.00 97.81 201 LEU A O 1
ATOM 1523 N N . PHE A 1 202 ? -3.521 -3.808 9.098 1.00 97.19 202 PHE A N 1
ATOM 1524 C CA . PHE A 1 202 ? -2.428 -4.763 8.925 1.00 97.19 202 PHE A CA 1
ATOM 1525 C C . PHE A 1 202 ? -1.082 -4.046 8.803 1.00 97.19 202 PHE A C 1
ATOM 1527 O O . PHE A 1 202 ? -0.259 -4.345 7.939 1.00 97.19 202 PHE A O 1
ATOM 1534 N N . THR A 1 203 ? -0.868 -3.075 9.693 1.00 96.88 203 THR A N 1
ATOM 1535 C CA . THR A 1 203 ? 0.259 -2.135 9.648 1.00 96.88 203 THR A CA 1
ATOM 1536 C C . THR A 1 203 ? 1.614 -2.826 9.531 1.00 96.88 203 THR A C 1
ATOM 1538 O O . THR A 1 203 ? 2.438 -2.330 8.771 1.00 96.88 203 THR A O 1
ATOM 1541 N N . PRO A 1 204 ? 1.880 -3.970 10.195 1.00 96.75 204 PRO A N 1
ATOM 1542 C CA . PRO A 1 204 ? 3.133 -4.685 9.983 1.00 96.75 204 PRO A CA 1
ATOM 1543 C C . PRO A 1 204 ? 3.343 -5.155 8.539 1.00 96.75 204 PRO A C 1
ATOM 1545 O O . PRO A 1 204 ? 4.458 -5.058 8.042 1.00 96.75 204 PRO A O 1
ATOM 1548 N N . ILE A 1 205 ? 2.291 -5.622 7.855 1.00 97.50 205 ILE A N 1
ATOM 1549 C CA . ILE A 1 205 ? 2.353 -6.003 6.434 1.00 97.50 205 ILE A CA 1
ATOM 1550 C C . ILE A 1 205 ? 2.587 -4.762 5.573 1.00 97.50 205 ILE A C 1
ATOM 1552 O O . ILE A 1 205 ? 3.486 -4.767 4.739 1.00 97.50 205 ILE A O 1
ATOM 1556 N N . GLY A 1 206 ? 1.827 -3.687 5.811 1.00 98.00 206 GLY A N 1
ATOM 1557 C CA . GLY A 1 206 ? 2.007 -2.415 5.105 1.00 98.00 206 GLY A CA 1
ATOM 1558 C C . GLY A 1 206 ? 3.427 -1.863 5.255 1.00 98.00 206 GLY A C 1
ATOM 1559 O O . GLY A 1 206 ? 4.060 -1.521 4.265 1.00 98.00 206 GLY A O 1
ATOM 1560 N N . ALA A 1 207 ? 3.967 -1.857 6.474 1.00 97.94 207 ALA A N 1
ATOM 1561 C CA . ALA A 1 207 ? 5.323 -1.396 6.751 1.00 97.94 207 ALA A CA 1
ATOM 1562 C C . ALA A 1 207 ? 6.381 -2.285 6.087 1.00 97.94 207 ALA A C 1
ATOM 1564 O O . ALA A 1 207 ? 7.289 -1.765 5.452 1.00 97.94 207 ALA A O 1
ATOM 1565 N N . PHE A 1 208 ? 6.255 -3.614 6.165 1.00 97.25 208 PHE A N 1
ATOM 1566 C CA . PHE A 1 208 ? 7.184 -4.520 5.485 1.00 97.25 208 PHE A CA 1
ATOM 1567 C C . PHE A 1 208 ? 7.154 -4.376 3.964 1.00 97.25 208 PHE A C 1
ATOM 1569 O O . PHE A 1 208 ? 8.205 -4.363 3.325 1.00 97.25 208 PHE A O 1
ATOM 1576 N N . GLY A 1 209 ? 5.958 -4.283 3.387 1.00 97.81 209 GLY A N 1
ATOM 1577 C CA . GLY A 1 209 ? 5.777 -4.100 1.953 1.00 97.81 209 GLY A CA 1
ATOM 1578 C C . GLY A 1 209 ? 6.338 -2.765 1.471 1.00 97.81 209 GLY A C 1
ATOM 1579 O O . GLY A 1 209 ? 7.046 -2.721 0.467 1.00 97.81 209 GLY A O 1
ATOM 1580 N N . ALA A 1 210 ? 6.102 -1.691 2.225 1.00 98.31 210 ALA A N 1
ATOM 1581 C CA . ALA A 1 210 ? 6.667 -0.378 1.944 1.00 98.31 210 ALA A CA 1
ATOM 1582 C C . ALA A 1 210 ? 8.202 -0.375 2.070 1.00 98.31 210 ALA A C 1
ATOM 1584 O O . ALA A 1 210 ? 8.883 0.081 1.153 1.00 98.31 210 ALA A O 1
ATOM 1585 N N . MET A 1 211 ? 8.761 -1.016 3.106 1.00 98.31 211 MET A N 1
ATOM 1586 C CA . MET A 1 211 ? 10.215 -1.178 3.248 1.00 98.31 211 MET A CA 1
ATOM 1587 C C . MET A 1 211 ? 10.816 -1.926 2.059 1.00 98.31 211 MET A C 1
ATOM 1589 O O . MET A 1 211 ? 11.896 -1.578 1.585 1.00 98.31 211 MET A O 1
ATOM 1593 N N . TRP A 1 212 ? 10.130 -2.956 1.560 1.00 97.56 212 TRP A N 1
ATOM 1594 C CA . TRP A 1 212 ? 10.554 -3.674 0.362 1.00 97.56 212 TRP A CA 1
ATOM 1595 C C . TRP A 1 212 ? 10.570 -2.761 -0.872 1.00 97.56 212 TRP A C 1
ATOM 1597 O O . TRP A 1 212 ? 11.555 -2.762 -1.613 1.00 97.56 212 TRP A O 1
ATOM 1607 N N . LEU A 1 213 ? 9.527 -1.953 -1.085 1.00 98.00 213 LEU A N 1
ATOM 1608 C CA . LEU A 1 213 ? 9.463 -0.994 -2.195 1.00 98.00 213 LEU A CA 1
ATOM 1609 C C . LEU A 1 213 ? 10.571 0.060 -2.104 1.00 98.00 213 LEU A C 1
ATOM 1611 O O . LEU A 1 213 ? 11.343 0.215 -3.050 1.00 98.00 213 LEU A O 1
ATOM 1615 N N . ASN A 1 214 ? 10.720 0.720 -0.954 1.00 98.12 214 ASN A N 1
ATOM 1616 C CA . ASN A 1 214 ? 11.776 1.710 -0.746 1.00 98.12 214 ASN A CA 1
ATOM 1617 C C . ASN A 1 214 ? 13.171 1.091 -0.852 1.00 98.12 214 ASN A C 1
ATOM 1619 O O . ASN A 1 214 ? 14.066 1.695 -1.436 1.00 98.12 214 ASN A O 1
ATOM 1623 N N . GLY A 1 215 ? 13.356 -0.146 -0.385 1.00 97.44 215 GLY A N 1
ATOM 1624 C CA . GLY A 1 215 ? 14.588 -0.903 -0.597 1.00 97.44 215 GLY A CA 1
ATOM 1625 C C . GLY A 1 215 ? 14.907 -1.100 -2.083 1.00 97.44 215 GLY A C 1
ATOM 1626 O O . GLY A 1 215 ? 16.047 -0.890 -2.499 1.00 97.44 215 GLY A O 1
ATOM 1627 N N . ASN A 1 216 ? 13.905 -1.421 -2.909 1.00 97.19 216 ASN A N 1
ATOM 1628 C CA . ASN A 1 216 ? 14.078 -1.503 -4.363 1.00 97.19 216 ASN A CA 1
ATOM 1629 C C . ASN A 1 216 ? 14.415 -0.135 -4.973 1.00 97.19 216 ASN A C 1
ATOM 1631 O O . ASN A 1 216 ? 15.330 -0.051 -5.791 1.00 97.19 216 ASN A O 1
ATOM 1635 N N . TYR A 1 217 ? 13.768 0.953 -4.545 1.00 96.81 217 TYR A N 1
ATOM 1636 C CA . TYR A 1 217 ? 14.114 2.300 -5.013 1.00 96.81 217 TYR A CA 1
ATOM 1637 C C . TYR A 1 217 ? 15.531 2.726 -4.620 1.00 96.81 217 TYR A C 1
ATOM 1639 O O . TYR A 1 217 ? 16.250 3.302 -5.443 1.00 96.81 217 TYR A O 1
ATOM 1647 N N . MET A 1 218 ? 15.976 2.380 -3.409 1.00 97.19 218 MET A N 1
ATOM 1648 C CA . MET A 1 218 ? 17.352 2.595 -2.962 1.00 97.19 218 MET A CA 1
ATOM 1649 C C . MET A 1 218 ? 18.350 1.860 -3.861 1.00 97.19 218 MET A C 1
ATOM 1651 O O . MET A 1 218 ? 19.350 2.449 -4.265 1.00 97.19 218 MET A O 1
ATOM 1655 N N . LEU A 1 219 ? 18.084 0.600 -4.217 1.00 96.88 219 LEU A N 1
ATOM 1656 C CA . LEU A 1 219 ? 18.937 -0.166 -5.133 1.00 96.88 219 LEU A CA 1
ATOM 1657 C C . LEU A 1 219 ? 18.875 0.375 -6.571 1.00 96.88 219 LEU A C 1
ATOM 1659 O O . LEU A 1 219 ? 19.901 0.466 -7.244 1.00 96.88 219 LEU A O 1
ATOM 1663 N N . MET A 1 220 ? 17.704 0.818 -7.030 1.00 95.75 220 MET A N 1
ATOM 1664 C CA . MET A 1 220 ? 17.517 1.421 -8.352 1.00 95.75 220 MET A CA 1
ATOM 1665 C C . MET A 1 220 ? 18.341 2.705 -8.512 1.00 95.75 220 MET A C 1
ATOM 1667 O O . MET A 1 220 ? 19.098 2.841 -9.475 1.00 95.75 220 MET A O 1
ATOM 1671 N N . LYS A 1 221 ? 18.266 3.612 -7.533 1.00 95.38 221 LYS A N 1
ATOM 1672 C CA . LYS A 1 221 ? 18.999 4.890 -7.522 1.00 95.38 221 LYS A CA 1
ATOM 1673 C C . LYS A 1 221 ? 20.473 4.740 -7.111 1.00 95.38 221 LYS A C 1
ATOM 1675 O O . LYS A 1 221 ? 21.285 5.603 -7.433 1.00 95.38 221 LYS A O 1
ATOM 1680 N N . GLY A 1 222 ? 20.816 3.642 -6.437 1.00 93.38 222 GLY A N 1
ATOM 1681 C CA . GLY A 1 222 ? 22.128 3.365 -5.856 1.00 93.38 222 GLY A CA 1
ATOM 1682 C C . GLY A 1 222 ? 22.120 3.558 -4.343 1.00 93.38 222 GLY A C 1
ATOM 1683 O O . GLY A 1 222 ? 21.866 4.654 -3.845 1.00 93.38 222 GLY A O 1
ATOM 1684 N N . PHE A 1 223 ? 22.450 2.498 -3.597 1.00 91.44 223 PHE A N 1
ATOM 1685 C CA . PHE A 1 223 ? 22.306 2.473 -2.136 1.00 91.44 223 PHE A CA 1
ATOM 1686 C C . PHE A 1 223 ? 23.074 3.606 -1.439 1.00 91.44 223 PHE A C 1
ATOM 1688 O O . PHE A 1 223 ? 22.584 4.206 -0.487 1.00 91.44 223 PHE A O 1
ATOM 1695 N N . VAL A 1 224 ? 24.262 3.955 -1.931 1.00 93.56 224 VAL A N 1
ATOM 1696 C CA . VAL A 1 224 ? 25.088 5.042 -1.374 1.00 93.56 224 VAL A CA 1
ATOM 1697 C C . VAL A 1 224 ? 24.801 6.409 -2.001 1.00 93.56 224 VAL A C 1
ATOM 1699 O O . VAL A 1 224 ? 25.265 7.421 -1.484 1.00 93.56 224 VAL A O 1
ATOM 1702 N N . ALA A 1 225 ? 24.003 6.471 -3.069 1.00 93.56 225 ALA A N 1
ATOM 1703 C CA . ALA A 1 225 ? 23.711 7.717 -3.764 1.00 93.56 225 ALA A CA 1
ATOM 1704 C C . ALA A 1 225 ? 22.871 8.665 -2.893 1.00 93.56 225 ALA A C 1
ATOM 1706 O O . ALA A 1 225 ? 21.996 8.243 -2.124 1.00 93.56 225 ALA A O 1
ATOM 1707 N N . HIS A 1 226 ? 23.125 9.969 -3.033 1.00 94.50 226 HIS A N 1
ATOM 1708 C CA . HIS A 1 226 ? 22.340 11.000 -2.352 1.00 94.50 226 HIS A CA 1
ATOM 1709 C C . HIS A 1 226 ? 20.901 11.071 -2.886 1.00 94.50 226 HIS A C 1
ATOM 1711 O O . HIS A 1 226 ? 19.976 11.319 -2.123 1.00 94.50 226 HIS A O 1
ATOM 1717 N N . SER A 1 227 ? 20.688 10.756 -4.167 1.00 92.62 227 SER A N 1
ATOM 1718 C CA . SER A 1 227 ? 19.355 10.680 -4.783 1.00 92.62 227 SER A CA 1
ATOM 1719 C C . SER A 1 227 ? 18.418 9.664 -4.113 1.00 92.62 227 SER A C 1
ATOM 1721 O O . SER A 1 227 ? 17.205 9.800 -4.229 1.00 92.62 227 SER A O 1
ATOM 1723 N N . ALA A 1 228 ? 18.962 8.682 -3.382 1.00 94.69 228 ALA A N 1
ATOM 1724 C CA . ALA A 1 228 ? 18.204 7.699 -2.606 1.00 94.69 228 ALA A CA 1
ATOM 1725 C C . ALA A 1 228 ? 17.865 8.162 -1.170 1.00 94.69 228 ALA A C 1
ATOM 1727 O O . ALA A 1 228 ? 17.460 7.352 -0.338 1.00 94.69 228 ALA A O 1
ATOM 1728 N N . TYR A 1 229 ? 18.101 9.435 -0.821 1.00 96.25 229 TYR A N 1
ATOM 1729 C CA . TYR A 1 229 ? 17.905 9.948 0.542 1.00 96.25 229 TYR A CA 1
ATOM 1730 C C . TYR A 1 229 ? 16.454 9.823 1.020 1.00 96.25 229 TYR A C 1
ATOM 1732 O O . TYR A 1 229 ? 16.218 9.337 2.125 1.00 96.25 229 TYR A O 1
ATOM 1740 N N . THR A 1 230 ? 15.486 10.207 0.184 1.00 96.25 230 THR A N 1
ATOM 1741 C CA . THR A 1 230 ? 14.060 10.108 0.526 1.00 96.25 230 THR A CA 1
ATOM 1742 C C . THR A 1 230 ? 13.659 8.663 0.809 1.00 96.25 230 THR A C 1
ATOM 1744 O O . THR A 1 230 ? 13.041 8.398 1.837 1.00 96.25 230 THR A O 1
ATOM 1747 N N . ASP A 1 231 ? 14.098 7.719 -0.028 1.00 97.50 231 ASP A N 1
ATOM 1748 C CA . ASP A 1 231 ? 13.763 6.297 0.114 1.00 97.50 231 ASP A CA 1
ATOM 1749 C C . ASP A 1 231 ? 14.379 5.700 1.395 1.00 97.50 231 ASP A C 1
ATOM 1751 O O . ASP A 1 231 ? 13.737 4.921 2.094 1.00 97.50 231 ASP A O 1
ATOM 1755 N N . LYS A 1 232 ? 15.597 6.126 1.774 1.00 97.44 232 LYS A N 1
ATOM 1756 C CA . LYS A 1 232 ? 16.233 5.745 3.053 1.00 97.44 232 LYS A CA 1
ATOM 1757 C C . LYS A 1 232 ? 15.449 6.259 4.255 1.00 97.44 232 LYS A C 1
ATOM 1759 O O . LYS A 1 232 ? 15.282 5.535 5.237 1.00 97.44 232 LYS A O 1
ATOM 1764 N N . THR A 1 233 ? 14.986 7.506 4.192 1.00 97.81 233 THR A N 1
ATOM 1765 C CA . THR A 1 233 ? 14.165 8.098 5.251 1.00 97.81 233 THR A CA 1
ATOM 1766 C C . THR A 1 233 ? 12.835 7.363 5.373 1.00 97.81 233 THR A C 1
ATOM 1768 O O . THR A 1 233 ? 12.436 7.023 6.485 1.00 97.81 233 THR A O 1
ATOM 1771 N N . PHE A 1 234 ? 12.181 7.057 4.250 1.00 98.12 234 PHE A N 1
ATOM 1772 C CA . PHE A 1 234 ? 10.924 6.308 4.238 1.00 98.12 234 PHE A CA 1
ATOM 1773 C C . PHE A 1 234 ? 11.121 4.911 4.824 1.00 98.12 234 PHE A C 1
ATOM 1775 O O . PHE A 1 234 ? 10.433 4.558 5.779 1.00 98.12 234 PHE A O 1
ATOM 1782 N N . PHE A 1 235 ? 12.156 4.191 4.383 1.00 98.38 235 PHE A N 1
ATOM 1783 C CA . PHE A 1 235 ? 12.522 2.883 4.927 1.00 98.38 235 PHE A CA 1
ATOM 1784 C C . PHE A 1 235 ? 12.728 2.921 6.451 1.00 98.38 235 PHE A C 1
ATOM 1786 O O . PHE A 1 235 ? 12.232 2.060 7.180 1.00 98.38 235 PHE A O 1
ATOM 1793 N N . ALA A 1 236 ? 13.452 3.924 6.961 1.00 98.12 236 ALA A N 1
ATOM 1794 C CA . ALA A 1 236 ? 13.705 4.069 8.393 1.00 98.12 236 ALA A CA 1
ATOM 1795 C C . ALA A 1 236 ? 12.420 4.356 9.188 1.00 98.12 236 ALA A C 1
ATOM 1797 O O . ALA A 1 236 ? 12.228 3.819 10.282 1.00 98.12 236 ALA A O 1
ATOM 1798 N N . VAL A 1 237 ? 11.529 5.182 8.642 1.00 97.81 237 VAL A N 1
ATOM 1799 C CA . VAL A 1 237 ? 10.250 5.520 9.273 1.00 97.81 237 VAL A CA 1
ATOM 1800 C C . VAL A 1 237 ? 9.263 4.347 9.201 1.00 97.81 237 VAL A C 1
ATOM 1802 O O . VAL A 1 237 ? 8.545 4.102 10.168 1.00 97.81 237 VAL A O 1
ATOM 1805 N N . GLU A 1 238 ? 9.265 3.553 8.132 1.00 98.06 238 GLU A N 1
ATOM 1806 C CA . GLU A 1 238 ? 8.483 2.313 8.035 1.00 98.06 238 GLU A CA 1
ATOM 1807 C C . GLU A 1 238 ? 8.967 1.268 9.036 1.00 98.06 238 GLU A C 1
ATOM 1809 O O . GLU A 1 238 ? 8.156 0.676 9.750 1.00 98.06 238 GLU A O 1
ATOM 1814 N N . LEU A 1 239 ? 10.287 1.105 9.165 1.00 96.69 239 LEU A N 1
ATOM 1815 C CA . LEU A 1 239 ? 10.887 0.269 10.200 1.00 96.69 239 LEU A CA 1
ATOM 1816 C C . LEU A 1 239 ? 10.484 0.754 11.598 1.00 96.69 239 LEU A C 1
ATOM 1818 O O . LEU A 1 239 ? 10.136 -0.056 12.457 1.00 96.69 239 LEU A O 1
ATOM 1822 N N . PHE A 1 240 ? 10.475 2.068 11.831 1.00 96.06 240 PHE A N 1
ATOM 1823 C CA . PHE A 1 240 ? 9.967 2.638 13.075 1.00 96.06 240 PHE A CA 1
ATOM 1824 C C . PHE A 1 240 ? 8.491 2.278 13.296 1.00 96.06 240 PHE A C 1
ATOM 1826 O O . PHE A 1 240 ? 8.157 1.750 14.357 1.00 96.06 240 PHE A O 1
ATOM 1833 N N . CYS A 1 241 ? 7.618 2.487 12.305 1.00 95.94 241 CYS A N 1
ATOM 1834 C CA . CYS A 1 241 ? 6.193 2.149 12.377 1.00 95.94 241 CYS A CA 1
ATOM 1835 C C . CYS A 1 241 ? 5.952 0.659 12.661 1.00 95.94 241 CYS A C 1
ATOM 1837 O O . CYS A 1 241 ? 5.061 0.323 13.450 1.00 95.94 241 CYS A O 1
ATOM 1839 N N . LEU A 1 242 ? 6.758 -0.216 12.056 1.00 94.56 242 LEU A N 1
ATOM 1840 C CA . LEU A 1 242 ? 6.764 -1.652 12.312 1.00 94.56 242 LEU A CA 1
ATOM 1841 C C . LEU A 1 242 ? 7.155 -1.943 13.765 1.00 94.56 242 LEU A C 1
ATOM 1843 O O . LEU A 1 242 ? 6.453 -2.689 14.447 1.00 94.56 242 LEU A O 1
ATOM 1847 N N . ILE A 1 243 ? 8.234 -1.321 14.256 1.00 92.44 243 ILE A N 1
ATOM 1848 C CA . ILE A 1 243 ? 8.770 -1.587 15.594 1.00 92.44 243 ILE A CA 1
ATOM 1849 C C . ILE A 1 243 ? 7.834 -1.147 16.712 1.00 92.44 243 ILE A C 1
ATOM 1851 O O . ILE A 1 243 ? 7.675 -1.842 17.716 1.00 92.44 243 ILE A O 1
ATOM 1855 N N . VAL A 1 244 ? 7.195 0.005 16.541 1.00 91.75 244 VAL A N 1
ATOM 1856 C CA . VAL A 1 244 ? 6.291 0.569 17.549 1.00 91.75 244 VAL A CA 1
ATOM 1857 C C . VAL A 1 244 ? 4.855 0.059 17.418 1.00 91.75 244 VAL A C 1
ATOM 1859 O O . VAL A 1 244 ? 3.987 0.511 18.165 1.00 91.75 244 VAL A O 1
ATOM 1862 N N . ALA A 1 245 ? 4.593 -0.862 16.481 1.00 91.94 245 ALA A N 1
ATOM 1863 C CA . ALA A 1 245 ? 3.259 -1.358 16.148 1.00 91.94 245 ALA A CA 1
ATOM 1864 C C . ALA A 1 245 ? 2.252 -0.210 15.930 1.00 91.94 245 ALA A C 1
ATOM 1866 O O . ALA A 1 245 ? 1.169 -0.185 16.522 1.00 91.94 245 ALA A O 1
ATOM 1867 N N . ALA A 1 246 ? 2.617 0.756 15.076 1.00 94.69 246 ALA A N 1
ATOM 1868 C CA . ALA A 1 246 ? 1.906 2.030 14.907 1.00 94.69 246 ALA A CA 1
ATOM 1869 C C . ALA A 1 246 ? 0.418 1.888 14.522 1.00 94.69 246 ALA A C 1
ATOM 1871 O O . ALA A 1 246 ? -0.367 2.811 14.730 1.00 94.69 246 ALA A O 1
ATOM 1872 N N . GLY A 1 247 ? -0.006 0.734 14.000 1.00 94.62 247 GLY A N 1
ATOM 1873 C CA . GLY A 1 247 ? -1.413 0.419 13.723 1.00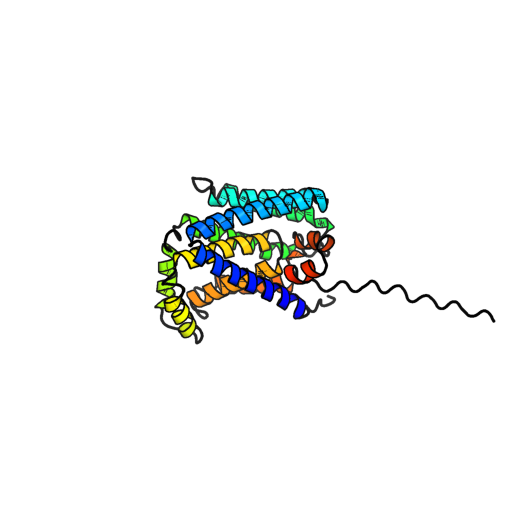 94.62 247 GLY A CA 1
ATOM 1874 C C . GLY A 1 247 ? -2.307 0.391 14.958 1.00 94.62 247 GLY A C 1
ATOM 1875 O O . GLY A 1 247 ? -3.490 0.716 14.889 1.00 94.62 247 GLY A O 1
ATOM 1876 N N . LEU A 1 248 ? -1.740 0.047 16.117 1.00 94.75 248 LEU A N 1
ATOM 1877 C CA . LEU A 1 248 ? -2.472 -0.023 17.384 1.00 94.75 248 LEU A CA 1
ATOM 1878 C C . LEU A 1 248 ? -2.747 1.359 17.995 1.00 94.75 248 LEU A C 1
ATOM 1880 O O . LEU A 1 248 ? -3.528 1.459 18.945 1.00 94.75 248 LEU A O 1
ATOM 1884 N N . ALA A 1 249 ? -2.110 2.407 17.467 1.00 95.31 249 ALA A N 1
ATOM 1885 C CA . ALA A 1 249 ? -2.365 3.794 17.816 1.00 95.31 249 ALA A CA 1
ATOM 1886 C C . ALA A 1 249 ? -3.343 4.395 16.801 1.00 95.31 249 ALA A C 1
ATOM 1888 O O . ALA A 1 249 ? -2.949 4.742 15.687 1.00 95.31 249 ALA A O 1
ATOM 1889 N N . TYR A 1 250 ? -4.622 4.503 17.178 1.00 96.62 250 TYR A N 1
ATOM 1890 C CA . TYR A 1 250 ? -5.657 5.170 16.377 1.00 96.62 250 TYR A CA 1
ATOM 1891 C C . TYR A 1 250 ? -5.750 4.656 14.921 1.00 96.62 250 TYR A C 1
ATOM 1893 O O . TYR A 1 250 ? -5.952 5.418 13.973 1.00 96.62 250 TYR A O 1
ATOM 1901 N N . GLY A 1 251 ? -5.507 3.361 14.721 1.00 97.50 251 GLY A N 1
ATOM 1902 C CA . GLY A 1 251 ? -5.637 2.665 13.443 1.00 97.50 251 GLY A CA 1
ATOM 1903 C C . GLY A 1 251 ? -6.624 1.508 13.540 1.00 97.50 251 GLY A C 1
ATOM 1904 O O . GLY A 1 251 ? -7.036 1.110 14.634 1.00 97.50 251 GLY A O 1
ATOM 1905 N N . LEU A 1 252 ? -6.998 0.948 12.391 1.00 98.00 252 LEU A N 1
ATOM 1906 C CA . LEU A 1 252 ? -7.952 -0.161 12.320 1.00 98.00 252 LEU A CA 1
ATOM 1907 C C . LEU A 1 252 ? -7.469 -1.432 13.036 1.00 98.00 252 LEU A C 1
ATOM 1909 O O . LEU A 1 252 ? -8.298 -2.165 13.575 1.00 98.00 252 LEU A O 1
ATOM 1913 N N . ASP A 1 253 ? -6.161 -1.664 13.152 1.00 96.69 253 ASP A N 1
ATOM 1914 C CA . ASP A 1 253 ? -5.582 -2.777 13.917 1.00 96.69 253 ASP A CA 1
ATOM 1915 C C . ASP A 1 253 ? -6.021 -2.745 15.390 1.00 96.69 253 ASP A C 1
ATOM 1917 O O . ASP A 1 253 ? -6.272 -3.790 16.003 1.00 96.69 253 ASP A O 1
ATOM 1921 N N . ALA A 1 254 ? -6.188 -1.546 15.965 1.00 94.81 254 ALA A N 1
ATOM 1922 C CA . ALA A 1 254 ? -6.652 -1.374 17.339 1.00 94.81 254 ALA A CA 1
ATOM 1923 C C . ALA A 1 254 ? -8.073 -1.927 17.549 1.00 94.81 254 ALA A C 1
ATOM 1925 O O . ALA A 1 254 ? -8.353 -2.520 18.597 1.00 94.81 254 ALA A O 1
ATOM 1926 N N . THR A 1 255 ? -8.951 -1.768 16.558 1.00 95.88 255 THR A N 1
ATOM 1927 C CA . THR A 1 255 ? -10.325 -2.290 16.566 1.00 95.88 255 THR A CA 1
ATOM 1928 C C . THR A 1 255 ? -10.363 -3.763 16.170 1.00 95.88 255 THR A C 1
ATOM 1930 O O . THR A 1 255 ? -11.019 -4.580 16.827 1.00 95.88 255 THR A O 1
ATOM 1933 N N . LEU A 1 256 ? -9.642 -4.136 15.111 1.00 94.62 256 LEU A N 1
ATOM 1934 C CA . LEU A 1 256 ? -9.683 -5.480 14.542 1.00 94.62 256 LEU A CA 1
ATOM 1935 C C . LEU A 1 256 ? -9.124 -6.531 15.492 1.00 94.62 256 LEU A C 1
ATOM 1937 O O . LEU A 1 256 ? -9.670 -7.627 15.550 1.00 94.62 256 LEU A O 1
ATOM 1941 N N . ARG A 1 257 ? -8.132 -6.212 16.328 1.00 92.81 257 ARG A N 1
ATOM 1942 C CA . ARG A 1 257 ? -7.607 -7.154 17.338 1.00 92.81 257 ARG A CA 1
ATOM 1943 C C . ARG A 1 257 ? -8.656 -7.709 18.313 1.00 92.81 257 ARG A C 1
ATOM 1945 O O . ARG A 1 257 ? -8.415 -8.734 18.951 1.00 92.81 257 ARG A O 1
ATOM 1952 N N . ARG A 1 258 ? -9.789 -7.014 18.489 1.00 90.31 258 ARG A N 1
ATOM 1953 C CA . ARG A 1 258 ? -10.897 -7.460 19.354 1.00 90.31 258 ARG A CA 1
ATOM 1954 C C . ARG A 1 258 ? -11.788 -8.495 18.665 1.00 90.31 258 ARG A C 1
ATOM 1956 O O . ARG A 1 258 ? -12.412 -9.296 19.348 1.00 90.31 258 ARG A O 1
ATOM 1963 N N . HIS A 1 259 ? -11.802 -8.492 17.336 1.00 92.69 259 HIS A N 1
ATOM 1964 C CA . HIS A 1 259 ? -12.719 -9.275 16.510 1.00 92.69 259 HIS A CA 1
ATOM 1965 C C . HIS A 1 259 ? -12.011 -10.362 15.694 1.00 92.69 259 HIS A C 1
ATOM 1967 O O . HIS A 1 259 ? -12.623 -11.357 15.318 1.00 92.69 259 HIS A O 1
ATOM 1973 N N . ALA A 1 260 ? -10.721 -10.180 15.416 1.00 91.12 260 ALA A N 1
ATOM 1974 C CA . ALA A 1 260 ? -9.920 -11.124 14.664 1.00 91.12 260 ALA A CA 1
ATOM 1975 C C . ALA A 1 260 ? -9.601 -12.362 15.518 1.00 91.12 260 ALA A C 1
ATOM 1977 O O . ALA A 1 260 ? -9.199 -12.225 16.681 1.00 91.12 260 ALA A O 1
ATOM 1978 N N . PRO A 1 261 ? -9.693 -13.575 14.943 1.00 92.06 261 PRO A N 1
ATOM 1979 C CA . PRO A 1 261 ? -9.162 -14.773 15.573 1.00 92.06 261 PRO A CA 1
ATOM 1980 C C . PRO A 1 261 ? -7.686 -14.592 15.939 1.00 92.06 261 PRO A C 1
ATOM 1982 O O . PRO A 1 261 ? -6.929 -13.936 15.220 1.00 92.06 261 PRO A O 1
ATOM 1985 N N . ASN A 1 262 ? -7.244 -15.235 17.022 1.00 88.94 262 ASN A N 1
ATOM 1986 C CA . ASN A 1 262 ? -5.873 -15.092 17.526 1.00 88.94 262 ASN A CA 1
ATOM 1987 C C . ASN A 1 262 ? -4.801 -15.387 16.464 1.00 88.94 262 ASN A C 1
ATOM 1989 O O . ASN A 1 262 ? -3.739 -14.770 16.496 1.00 88.94 262 ASN A O 1
ATOM 1993 N N . LEU A 1 263 ? -5.053 -16.330 15.549 1.00 89.06 263 LEU A N 1
ATOM 1994 C CA . LEU A 1 263 ? -4.132 -16.646 14.457 1.00 89.06 263 LEU A CA 1
ATOM 1995 C C . LEU A 1 263 ? -4.021 -15.485 13.461 1.00 89.06 263 LEU A C 1
ATOM 1997 O O . LEU A 1 263 ? -2.916 -15.087 13.113 1.00 89.06 263 LEU A O 1
ATOM 2001 N N . VAL A 1 264 ? -5.151 -14.901 13.061 1.00 90.94 264 VAL A N 1
ATOM 2002 C CA . VAL A 1 264 ? -5.203 -13.759 12.135 1.00 90.94 264 VAL A CA 1
ATOM 2003 C C . VAL A 1 264 ? -4.509 -12.544 12.749 1.00 90.94 264 VAL A C 1
ATOM 2005 O O . VAL A 1 264 ? -3.670 -11.918 12.110 1.00 90.94 264 VAL A O 1
ATOM 2008 N N . ALA A 1 265 ? -4.778 -12.262 14.025 1.00 90.50 265 ALA A N 1
ATOM 2009 C CA . ALA A 1 265 ? -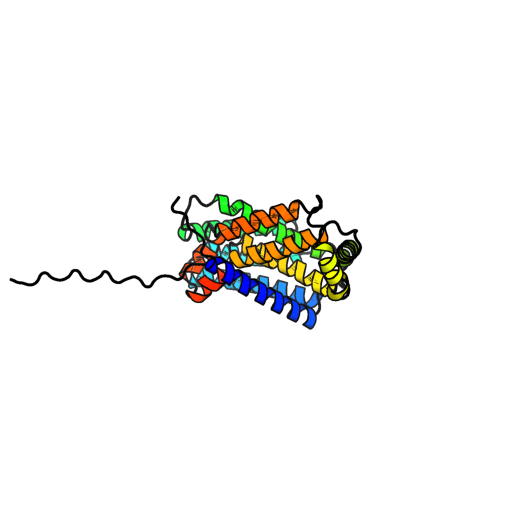4.108 -11.200 14.770 1.00 90.50 265 ALA A CA 1
ATOM 2010 C C . ALA A 1 265 ? -2.583 -11.399 14.856 1.00 90.50 265 ALA A C 1
ATOM 2012 O O . ALA A 1 265 ? -1.817 -10.449 14.713 1.00 90.50 265 ALA A O 1
ATOM 2013 N N . GLN A 1 266 ? -2.129 -12.637 15.046 1.00 89.56 266 GLN A N 1
ATOM 2014 C CA . GLN A 1 266 ? -0.705 -12.972 15.069 1.00 89.56 266 GLN A CA 1
ATOM 2015 C C . GLN A 1 266 ? -0.040 -12.847 13.695 1.00 89.56 266 GLN A C 1
ATOM 2017 O O . GLN A 1 266 ? 1.093 -12.381 13.611 1.00 89.56 266 GLN A O 1
ATOM 2022 N N . MET A 1 267 ? -0.717 -13.296 12.638 1.00 90.75 267 MET A N 1
ATOM 2023 C CA . MET A 1 267 ? -0.161 -13.344 11.285 1.00 90.75 267 MET A CA 1
ATOM 2024 C C . MET A 1 267 ? -0.150 -11.970 10.615 1.00 90.75 267 MET A C 1
ATOM 2026 O O . MET A 1 267 ? 0.842 -11.619 9.989 1.00 90.75 267 MET A O 1
ATOM 2030 N N . LEU A 1 268 ? -1.228 -11.193 10.764 1.00 91.44 268 LEU A N 1
ATOM 2031 C CA . LEU A 1 268 ? -1.410 -9.934 10.035 1.00 91.44 268 LEU A CA 1
ATOM 2032 C C . LEU A 1 268 ? -1.053 -8.692 10.859 1.00 91.44 268 LEU A C 1
ATOM 2034 O O . LEU A 1 268 ? -0.557 -7.714 10.312 1.00 91.44 268 LEU A O 1
ATOM 2038 N N . MET A 1 269 ? -1.292 -8.724 12.175 1.00 91.94 269 MET A N 1
ATOM 2039 C CA . MET A 1 269 ? -1.065 -7.578 13.072 1.00 91.94 269 MET A CA 1
ATOM 2040 C C . MET A 1 269 ? 0.171 -7.751 13.968 1.00 91.94 269 MET A C 1
ATOM 2042 O O . MET A 1 269 ? 0.453 -6.880 14.786 1.00 91.94 269 MET A O 1
ATOM 2046 N N . GLY A 1 270 ? 0.895 -8.873 13.861 1.00 85.81 270 GLY A N 1
ATOM 2047 C CA . GLY A 1 270 ? 2.090 -9.140 14.671 1.00 85.81 270 GLY A CA 1
ATOM 2048 C C . GLY A 1 270 ? 1.817 -9.237 16.178 1.00 85.81 270 GLY A C 1
ATOM 2049 O O . GLY A 1 270 ? 2.729 -9.109 16.991 1.00 85.81 270 GLY A O 1
ATOM 2050 N N . LEU A 1 271 ? 0.561 -9.444 16.588 1.00 86.38 271 LEU A N 1
ATOM 2051 C CA . LEU A 1 271 ? 0.190 -9.426 18.003 1.00 86.38 271 LEU A CA 1
ATOM 2052 C C . LEU A 1 271 ? 0.674 -10.687 18.736 1.00 86.38 271 LEU A C 1
ATOM 2054 O O . LEU A 1 271 ? 0.641 -11.778 18.163 1.00 86.38 271 LEU A O 1
ATOM 2058 N N . PRO A 1 272 ? 1.088 -10.590 20.015 1.00 81.31 272 PRO A N 1
ATOM 2059 C CA . PRO A 1 272 ? 1.420 -11.767 20.806 1.00 81.31 272 PRO A CA 1
ATOM 2060 C C . PRO A 1 272 ? 0.183 -12.653 21.008 1.00 81.31 272 PRO A C 1
ATOM 2062 O O . PRO A 1 272 ? -0.956 -12.181 21.039 1.00 81.31 272 PRO A O 1
ATOM 2065 N N . ARG A 1 273 ? 0.408 -13.963 21.167 1.00 76.19 273 ARG A N 1
ATOM 2066 C CA . ARG A 1 273 ? -0.659 -14.911 21.510 1.00 76.19 273 ARG A CA 1
ATOM 2067 C C . ARG A 1 273 ? -1.293 -14.468 22.832 1.00 76.19 273 ARG A C 1
ATOM 2069 O O . ARG A 1 273 ? -0.569 -14.280 23.806 1.00 76.19 273 ARG A O 1
ATOM 2076 N N . LYS A 1 274 ? -2.624 -14.329 22.869 1.00 70.25 274 LYS A N 1
ATOM 2077 C CA . LYS A 1 274 ? -3.355 -14.192 24.135 1.00 70.25 274 LYS A CA 1
ATOM 2078 C C . LYS A 1 274 ? -3.053 -15.437 24.967 1.00 70.25 274 LYS A C 1
ATOM 2080 O O . LYS A 1 274 ? -3.370 -16.545 24.525 1.00 70.25 274 LYS A O 1
ATOM 2085 N N . GLU A 1 275 ? -2.378 -15.275 26.101 1.00 58.72 275 GLU A N 1
ATOM 2086 C CA . GLU A 1 275 ? -2.246 -16.377 27.051 1.00 58.72 275 GLU A CA 1
ATOM 2087 C C . GLU A 1 275 ? -3.653 -16.756 27.528 1.00 58.72 275 GLU A C 1
ATOM 2089 O O . GLU A 1 275 ? -4.479 -15.856 27.720 1.00 58.72 275 GLU A O 1
ATOM 2094 N N . PRO A 1 276 ? -3.972 -18.058 27.651 1.00 56.94 276 PRO A N 1
ATOM 2095 C CA . PRO A 1 276 ? -5.205 -18.453 28.309 1.00 56.94 276 PRO A CA 1
ATOM 2096 C C . PRO A 1 276 ? -5.187 -17.825 29.700 1.00 56.94 276 PRO A C 1
ATOM 2098 O O . PRO A 1 276 ? -4.188 -17.940 30.412 1.00 56.94 276 PRO A O 1
ATOM 2101 N N . GLU A 1 277 ? -6.258 -17.107 30.035 1.00 51.53 277 GLU A N 1
ATOM 2102 C CA . GLU A 1 277 ? -6.459 -16.522 31.354 1.00 51.53 277 GLU A CA 1
ATOM 2103 C C . GLU A 1 277 ? -6.212 -17.631 32.377 1.00 51.53 277 GLU A C 1
ATOM 2105 O O . GLU A 1 277 ? -6.947 -18.620 32.423 1.00 51.53 277 GLU A O 1
ATOM 2110 N N . ARG A 1 278 ? -5.089 -17.550 33.106 1.00 47.22 278 ARG A N 1
ATOM 2111 C CA . ARG A 1 278 ? -4.807 -18.517 34.163 1.00 47.22 278 ARG A CA 1
ATOM 2112 C C . ARG A 1 278 ? -5.926 -18.323 35.169 1.00 47.22 278 ARG A C 1
ATOM 2114 O O . ARG A 1 278 ? -5.961 -17.286 35.829 1.00 47.22 278 ARG A O 1
ATOM 2121 N N . LEU A 1 279 ? -6.840 -19.291 35.242 1.00 47.97 279 LEU A N 1
ATOM 2122 C CA . LEU A 1 279 ? -7.840 -19.330 36.299 1.00 47.97 279 LEU A CA 1
ATOM 2123 C C . LEU A 1 279 ? -7.092 -19.110 37.618 1.00 47.97 279 LEU A C 1
ATOM 2125 O O . LEU A 1 279 ? -6.051 -19.753 37.813 1.00 47.97 279 LEU A O 1
ATOM 2129 N N . PRO A 1 280 ? -7.540 -18.175 38.475 1.00 57.94 280 PRO A N 1
ATOM 2130 C CA . PRO A 1 280 ? -6.901 -17.964 39.759 1.00 57.94 280 PRO A CA 1
ATOM 2131 C C . PRO A 1 280 ? -6.803 -19.323 40.439 1.00 57.94 280 PRO A C 1
ATOM 2133 O O . PRO A 1 280 ? -7.815 -20.001 40.614 1.00 57.94 280 PRO A O 1
ATOM 2136 N N . VAL A 1 281 ? -5.567 -19.747 40.726 1.00 65.31 281 VAL A N 1
ATOM 2137 C CA . VAL A 1 281 ? -5.294 -20.971 41.479 1.00 65.31 281 VAL A CA 1
ATOM 2138 C C . VAL A 1 281 ? -6.168 -20.879 42.717 1.00 65.31 281 VAL A C 1
ATOM 2140 O O . VAL A 1 281 ? -6.029 -19.922 43.484 1.00 65.31 281 VAL A O 1
ATOM 2143 N N . GLY A 1 282 ? -7.138 -21.792 42.824 1.00 60.00 282 GLY A N 1
ATOM 2144 C CA . GLY A 1 282 ? -8.107 -21.788 43.908 1.00 60.00 282 GLY A CA 1
ATOM 2145 C C . GLY A 1 282 ? -7.358 -21.604 45.217 1.00 60.00 282 GLY A C 1
ATOM 2146 O O . GLY A 1 282 ? -6.374 -22.305 45.467 1.00 60.00 282 GLY A O 1
ATOM 2147 N N . ARG A 1 283 ? -7.770 -20.612 46.016 1.00 58.38 283 ARG A N 1
ATOM 2148 C CA . ARG A 1 283 ? -7.319 -20.515 47.404 1.00 58.38 283 ARG A CA 1
ATOM 2149 C C . ARG A 1 283 ? -7.551 -21.894 48.004 1.00 58.38 283 ARG A C 1
ATOM 2151 O O . ARG A 1 283 ? -8.694 -22.337 48.031 1.00 58.38 283 ARG A O 1
ATOM 2158 N N . ALA A 1 284 ? -6.475 -22.569 48.400 1.00 57.91 284 ALA A N 1
ATOM 2159 C CA . ALA A 1 284 ? -6.580 -23.793 49.170 1.00 57.91 284 ALA A CA 1
ATOM 2160 C C . ALA A 1 284 ? -7.500 -23.484 50.355 1.00 57.91 284 ALA A C 1
ATOM 2162 O O . ALA A 1 284 ? -7.207 -22.575 51.138 1.00 57.91 284 ALA A O 1
ATOM 2163 N N . GLU A 1 285 ? -8.649 -24.153 50.416 1.00 58.69 285 GLU A N 1
ATOM 2164 C CA . GLU A 1 285 ? -9.508 -24.063 51.586 1.00 58.69 285 GLU A CA 1
ATOM 2165 C C . GLU A 1 285 ? -8.684 -24.530 52.793 1.00 58.69 285 GLU A C 1
ATOM 2167 O O . GLU A 1 285 ? -8.014 -25.567 52.708 1.00 58.69 285 GLU A O 1
ATOM 2172 N N . PRO A 1 286 ? -8.650 -23.760 53.892 1.00 63.62 286 PRO A N 1
ATOM 2173 C CA . PRO A 1 286 ? -7.977 -24.203 55.100 1.00 63.62 286 PRO A CA 1
ATOM 2174 C C . PRO A 1 286 ? -8.626 -25.506 55.576 1.00 63.62 286 PRO A C 1
ATOM 2176 O O . PRO A 1 286 ? -9.846 -25.575 55.728 1.00 63.62 286 PRO A O 1
ATOM 2179 N N . GLN A 1 287 ? -7.807 -26.541 55.786 1.00 62.91 287 GLN A N 1
ATOM 2180 C CA . GLN A 1 287 ? -8.266 -27.798 56.373 1.00 62.91 287 GLN A CA 1
ATOM 2181 C C . GLN A 1 287 ? -8.902 -27.509 57.743 1.00 62.91 287 GLN A C 1
ATOM 2183 O O . GLN A 1 287 ? -8.250 -26.868 58.572 1.00 62.91 287 GLN A O 1
ATOM 2188 N N . PRO A 1 288 ? -10.143 -27.959 57.995 1.00 72.31 288 PRO A N 1
ATOM 2189 C CA . PRO A 1 288 ? -10.725 -27.882 59.324 1.00 72.31 288 PRO A CA 1
ATOM 2190 C C . PRO A 1 288 ? -9.934 -28.802 60.262 1.00 72.31 288 PRO A C 1
ATOM 2192 O O . PRO A 1 288 ? -9.802 -29.998 60.000 1.00 72.31 288 PRO A O 1
ATOM 2195 N N . THR A 1 289 ? -9.375 -28.205 61.313 1.00 76.62 289 THR A N 1
ATOM 2196 C CA . THR A 1 289 ? -8.783 -28.882 62.476 1.00 76.62 289 THR A CA 1
ATOM 2197 C C . THR A 1 289 ? -9.855 -29.335 63.446 1.00 76.62 289 THR A C 1
ATOM 2199 O O . THR A 1 289 ? -10.773 -28.514 63.681 1.00 76.62 289 THR A O 1
#

Solvent-accessible surface area (backbone atoms only — not comparable to full-atom values): 14198 Å² total; per-residue (Å²): 131,83,78,80,73,76,52,69,67,33,54,51,35,9,47,53,51,37,52,51,51,51,52,52,49,53,54,48,20,67,75,56,33,18,68,55,32,38,55,52,50,54,52,51,51,31,51,47,25,37,52,50,9,50,43,24,37,77,73,65,73,23,50,47,25,8,51,9,32,34,35,40,19,48,18,53,48,38,57,76,68,42,82,75,75,43,66,67,59,21,52,52,35,39,55,52,11,40,51,28,25,31,67,37,16,55,90,42,24,86,49,83,84,42,59,72,48,39,52,65,34,31,52,51,10,46,52,27,36,49,48,24,43,48,44,61,75,64,35,22,56,72,80,0,45,55,45,38,53,53,47,50,50,36,41,68,50,82,75,84,50,91,64,34,61,65,50,24,50,47,29,62,75,53,38,59,79,38,22,20,33,50,37,27,51,50,33,51,46,31,33,52,21,9,48,18,25,39,48,7,36,38,22,41,28,13,21,49,46,44,30,50,51,24,48,49,50,17,55,48,60,27,75,82,36,73,86,17,47,67,33,52,53,49,29,52,51,26,52,46,37,42,71,69,45,31,15,38,31,43,9,46,37,24,50,42,60,78,73,44,54,71,66,54,27,26,38,38,56,25,42,78,77,80,72,78,79,74,70,77,77,72,77,78,74,79,78,88,127

Sequence (289 aa):
MTGVSMRPAAVLRPAIVTIALLIVGIVLAHALGGLAFLGVMLWAIILAGVAIGLFLIVRAGRPLAGAGAIVMAITVWVAFYITPQAWLLWTILFFVGVALIVRGTVEDTLRRDAWPLLLPRVILGWALVDNAQDHFWTAWLPAGGSFLQSATGAANRQPLYFLDPPYQEFLRGVVVPNPGVWASLVMCGELAFGLMLAMGLFTPIGAFGAMWLNGNYMLMKGFVAHSAYTDKTFFAVELFCLIVAAGLAYGLDATLRRHAPNLVAQMLMGLPRKEPERLPVGRAEPQPT

Secondary structure (DSSP, 8-state):
-------HHHHHHHHHHHHHHHHHHHHHHHHH-HHHHHHHHHHHHHHHHHHHHHHHHHTSS-HHHHHHHHHHHHHHHHHHH-TTT-HHHHHHHHHHHHHHHHHHHTTT-S-GGGGGGHHHHHHHHHHHHHHHHHHHHTT--STTHHHHHHHHHHHHSPP-STTHHHHHHHIIIIITTSHHHHHHHHHHHHHHHHHHHHHTSSHHHHHHHHHHHHHHHHHHH-TT-GGGHHHHHHHHHHHHHHHTTGGGTTSHHHHHTTTS-HHHHHHHS-PPP--------PPPPPPP-

Mean predicted aligned error: 5.16 Å

Radius of gyration: 21.2 Å; Cα contacts (8 Å, |Δi|>4): 437; chains: 1; bounding box: 51×47×84 Å

pLDDT: mean 92.79, std 11.24, range [39.12, 98.81]

Foldseek 3Di:
DPDPPQDVLLQVQLLVVLVVVLVVLLVVCVVLPQVRSLVVLLVVQLVVLQVLLCCCVPPLVQNLLSVLSNLLSVLSCLLQPDPPRPPVVSVVSLVSSLVSLLVSCCVLFPDQVLQVLLVLLQVQLVVLLVVLSCLNVVDCDDPRPVNLVLLVCLLPDDAPDPVSVVLSVCSVVPCNVRRSSVSSSSSSLSNVLSNCSNQLNLLSNSLSSLLVSLVNVCSSCDVPDPVSVVSVVNNVSSVVCNRVLSSSNSHVLSSVVVVDDQVCCCNRSSDDRDDPPPDPPPDPDPDDD

Nearest PDB structures (foldseek):
  2v0o-assembly2_C  TM=1.401E-01  e=6.758E+00  Homo sapiens